Protein AF-A0A2U9CPK8-F1 (afdb_monomer_lite)

InterPro domains:
  IPR000889 Glutathione peroxidase [PF00255] (199-277)
  IPR000889 Glutathione peroxidase [PS51355] (159-348)
  IPR000889 Glutathione peroxidase [cd00340] (200-339)
  IPR001806 Small GTPase [PF00071] (10-169)
  IPR001806 Small GTPase [PS51421] (3-221)
  IPR001806 Small GTPase [SM00174] (11-172)
  IPR005225 Small GTP-binding domain [TIGR00231] (10-162)
  IPR027417 P-loop containing nucleoside triphosphate hydrolase [G3DSA:3.40.50.300] (1-176)
  IPR027417 P-loop containing nucleoside triphosphate hydrolase [SSF52540] (4-179)
  IPR029760 Glutathione peroxidase conserved site [PS00763] (221-228)
  IPR036249 Thioredoxin-like superfamily [SSF52833] (199-343)
  IPR050305 Small GTPase superfamily, Rab [PTHR47980] (2-178)

Radius of gyration: 27.31 Å; chains: 1; bounding box: 54×45×85 Å

Foldseek 3Di:
DDDPFDEEAEEEEDFAQPLCLVLLQCCQQPVDGDPDRDQDDAKDWDWDWDQDPNGTYIYIYIYGGNDPPCVPSCLVSQQRHQEYEYTGEQLDVVRVVCSVVVLVSSVVRHDPNRAYAYEHEPVVPVVSGPHDPVNQVVVCVVSVHHYDYYYSPVRRCSNVVVVVRVVSSVVSVVCVVVVVVVVVVVVCVVCVVPDDDDLQLQQLVLQQVLCVVQPPLDADEAADECLFLNPPVDAQVCVQVCVDCPVVHPRDGRPHHYDGHADLDAPRHDVVSVVLCVQAQAAPVCRQQAQPDVSSRPHPDDDSSGQHDPPWDWDAAPVRHTDGIHHSVDRSNVCVVVSVVSVVVPDD

Organism: Scophthalmus maximus (NCBI:txid52904)

Secondary structure (DSSP, 8-state):
---S-SEEEEEEEE--TTSSHHHHHHHHHHS------PPP-SEEEEEEEEEETTEEEEEEEEEE-S-GGGHHHHHHHHTT-SEEEEEEETT-HHHHHTHHHHHHHHHHHS-TT-EEEEEEE-TT-GGG--S-HHHHHHHHHHTT-EEEEEBTTTTBSHHHHHHHHHHHHHHHHHHHHHHHHHHHHHHHHHHTTT-SS-HHHHHHHHHHHHHHHSTTT---EE----TBTT-----TTTHHHHHHHTSS-TT---SSEEPPP--SSSTT--HHHHHHHHH--S-SS-TT-----GGGB--SS--TTS--STT-EEEE-TTS-EEEEE-TTS-SGGGHHHHHHHHHH---

pLDDT: mean 85.36, std 16.05, range [32.16, 98.75]

Structure (mmCIF, N/CA/C/O backbone):
data_AF-A0A2U9CPK8-F1
#
_entry.id   AF-A0A2U9CPK8-F1
#
loop_
_atom_site.group_PDB
_atom_site.id
_atom_site.type_symbol
_atom_site.label_atom_id
_atom_site.label_alt_id
_atom_site.label_comp_id
_atom_site.label_asym_id
_atom_site.label_entity_id
_atom_site.label_seq_id
_atom_site.pdbx_PDB_ins_code
_atom_site.Cartn_x
_atom_site.Cartn_y
_atom_site.Cartn_z
_atom_site.occupancy
_atom_site.B_iso_or_equiv
_atom_site.auth_seq_id
_atom_site.auth_comp_id
_atom_site.auth_asym_id
_atom_site.auth_atom_id
_atom_site.pdbx_PDB_model_num
ATOM 1 N N . MET A 1 1 ? 7.229 -25.864 0.397 1.00 42.06 1 MET A N 1
ATOM 2 C CA . MET A 1 1 ? 6.547 -25.496 1.660 1.00 42.06 1 MET A CA 1
ATOM 3 C C . MET A 1 1 ? 5.156 -24.991 1.309 1.00 42.06 1 MET A C 1
ATOM 5 O O . MET A 1 1 ? 5.049 -24.237 0.351 1.00 42.06 1 MET A O 1
ATOM 9 N N . ALA A 1 2 ? 4.108 -25.437 2.006 1.00 45.72 2 ALA A N 1
ATOM 10 C CA . ALA A 1 2 ? 2.740 -24.989 1.736 1.00 45.72 2 ALA A CA 1
ATOM 11 C C . ALA A 1 2 ? 2.589 -23.484 2.024 1.00 45.72 2 ALA A C 1
ATOM 13 O O . ALA A 1 2 ? 3.120 -22.984 3.018 1.00 45.72 2 ALA A O 1
ATOM 14 N N . LYS A 1 3 ? 1.883 -22.765 1.146 1.00 53.62 3 LYS A N 1
ATOM 15 C CA . LYS A 1 3 ? 1.594 -21.333 1.294 1.00 53.62 3 LYS A CA 1
ATOM 16 C C . LYS A 1 3 ? 0.749 -21.134 2.566 1.00 53.62 3 LYS A C 1
ATOM 18 O O . LYS A 1 3 ? -0.339 -21.686 2.668 1.00 53.62 3 LYS A O 1
ATOM 23 N N . GLN A 1 4 ? 1.265 -20.407 3.562 1.00 75.56 4 GLN A N 1
ATOM 24 C CA . GLN A 1 4 ? 0.596 -20.254 4.869 1.00 75.56 4 GLN A CA 1
ATOM 25 C C . GLN A 1 4 ? -0.556 -19.230 4.874 1.00 75.56 4 GLN A C 1
ATOM 27 O O . GLN A 1 4 ? -1.339 -19.211 5.820 1.00 75.56 4 GLN A O 1
ATOM 32 N N . TYR A 1 5 ? -0.633 -18.359 3.868 1.00 82.19 5 TYR A N 1
ATOM 33 C CA . TYR A 1 5 ? -1.653 -17.316 3.720 1.00 82.19 5 TYR A CA 1
ATOM 34 C C . TYR A 1 5 ? -1.759 -16.895 2.249 1.00 82.19 5 TYR A C 1
ATOM 36 O O . TYR A 1 5 ? -0.805 -17.063 1.487 1.00 82.19 5 TYR A O 1
ATOM 44 N N . ASP A 1 6 ? -2.890 -16.321 1.852 1.00 79.56 6 ASP A N 1
ATOM 45 C CA . ASP A 1 6 ? -3.161 -15.922 0.470 1.00 79.56 6 ASP A CA 1
ATOM 46 C C . ASP A 1 6 ? -2.677 -14.509 0.170 1.00 79.56 6 ASP A C 1
ATOM 48 O O . ASP A 1 6 ? -2.017 -14.296 -0.851 1.00 79.56 6 ASP A O 1
ATOM 52 N N . VAL A 1 7 ? -2.958 -13.582 1.092 1.00 85.81 7 VAL A N 1
ATOM 53 C CA . VAL A 1 7 ? -2.639 -12.151 0.997 1.00 85.81 7 VAL A CA 1
ATOM 54 C C . VAL A 1 7 ? -2.093 -11.612 2.322 1.00 85.81 7 VAL A C 1
ATOM 56 O O . VAL A 1 7 ? -2.382 -12.147 3.394 1.00 85.81 7 VAL A O 1
ATOM 59 N N . LEU A 1 8 ? -1.279 -10.557 2.238 1.00 91.06 8 LEU A N 1
ATOM 60 C CA . LEU A 1 8 ? -0.670 -9.873 3.379 1.00 91.06 8 LEU A CA 1
ATOM 61 C C . LEU A 1 8 ? -1.085 -8.401 3.384 1.00 91.06 8 LEU A C 1
ATOM 63 O O . LEU A 1 8 ? -0.783 -7.689 2.426 1.00 91.06 8 LEU A O 1
ATOM 67 N N . PHE A 1 9 ? -1.692 -7.933 4.474 1.00 94.38 9 PHE A N 1
ATOM 68 C CA . PHE A 1 9 ? -2.063 -6.527 4.653 1.00 94.38 9 PHE A CA 1
ATOM 69 C C . PHE A 1 9 ? -1.330 -5.876 5.819 1.00 94.38 9 PHE A C 1
ATOM 71 O O . PHE A 1 9 ? -1.049 -6.518 6.827 1.00 94.38 9 PHE A O 1
ATOM 78 N N . ARG A 1 10 ? -1.023 -4.588 5.678 1.00 94.38 10 ARG A N 1
ATOM 79 C CA . ARG A 1 10 ? -0.351 -3.759 6.680 1.00 94.38 10 ARG A CA 1
ATOM 80 C C . ARG A 1 10 ? -1.341 -2.764 7.261 1.00 94.38 10 ARG A C 1
ATOM 82 O O . ARG A 1 10 ? -1.849 -1.901 6.545 1.00 94.38 10 ARG A O 1
ATOM 89 N N . LEU A 1 11 ? -1.595 -2.905 8.553 1.00 95.81 11 LEU A N 1
ATOM 90 C CA . LEU A 1 11 ? -2.453 -2.035 9.340 1.00 95.81 11 LEU A CA 1
ATOM 91 C C . LEU A 1 11 ? -1.587 -1.148 10.230 1.00 95.81 11 LEU A C 1
ATOM 93 O O . LEU A 1 11 ? -0.604 -1.621 10.801 1.00 95.81 11 LEU A O 1
ATOM 97 N N . LEU A 1 12 ? -1.953 0.122 10.357 1.00 94.19 12 LEU A N 1
ATOM 98 C CA . LEU A 1 12 ? -1.252 1.094 11.192 1.00 94.19 12 LEU A CA 1
ATOM 99 C C . LEU A 1 12 ? -2.185 1.603 12.291 1.00 94.19 12 LEU A C 1
ATOM 101 O O . LEU A 1 12 ? -3.299 2.033 11.996 1.00 94.19 12 LEU A O 1
ATOM 105 N N . LEU A 1 13 ? -1.728 1.568 13.544 1.00 94.38 13 LEU A N 1
ATOM 106 C CA . LEU A 1 13 ? -2.447 2.162 14.671 1.00 94.38 13 LEU A CA 1
ATOM 107 C C . LEU A 1 13 ? -1.935 3.579 14.925 1.00 94.38 13 LEU A C 1
ATOM 109 O O . LEU A 1 13 ? -0.734 3.771 15.143 1.00 94.38 13 LEU A O 1
ATOM 113 N N . LEU A 1 14 ? -2.845 4.554 14.942 1.00 92.69 14 LEU A N 1
ATOM 114 C CA . LEU A 1 14 ? -2.546 5.968 15.182 1.00 92.69 14 LEU A CA 1
ATOM 115 C C . LEU A 1 14 ? -3.429 6.536 16.285 1.00 92.69 14 LEU A C 1
ATOM 117 O O . LEU A 1 14 ? -4.569 6.120 16.457 1.00 92.69 14 LEU A O 1
ATOM 121 N N . GLY A 1 15 ? -2.886 7.482 17.042 1.00 91.81 15 GLY A N 1
ATOM 122 C CA . GLY A 1 15 ? -3.548 8.079 18.195 1.00 91.81 15 GLY A CA 1
ATOM 123 C C . GLY A 1 15 ? -2.541 8.475 19.264 1.00 91.81 15 GLY A C 1
ATOM 124 O O . GLY A 1 15 ? -1.374 8.068 19.224 1.00 91.81 15 GLY A O 1
ATOM 125 N N . ASP A 1 16 ? -2.997 9.231 20.249 1.00 89.81 16 ASP A N 1
ATOM 126 C CA . ASP A 1 16 ? -2.141 9.776 21.301 1.00 89.81 16 ASP A CA 1
ATOM 127 C C . ASP A 1 16 ? -1.520 8.691 22.199 1.00 89.81 16 ASP A C 1
ATOM 129 O O . ASP A 1 16 ? -1.871 7.503 22.161 1.00 89.81 16 ASP A O 1
ATOM 133 N N . SER A 1 17 ? -0.543 9.083 23.017 1.00 88.25 17 SER A N 1
ATOM 134 C CA . SER A 1 17 ? -0.025 8.206 24.070 1.00 88.25 17 SER A CA 1
ATOM 135 C C . SER A 1 17 ? -1.136 7.814 25.051 1.00 88.25 17 SER A C 1
ATOM 137 O O . SER A 1 17 ? -1.984 8.630 25.399 1.00 88.25 17 SER A O 1
ATOM 139 N N . GLY A 1 18 ? -1.135 6.562 25.510 1.00 88.88 18 GLY A N 1
ATOM 140 C CA . GLY A 1 18 ? -2.058 6.089 26.551 1.00 88.88 18 GLY A CA 1
ATOM 141 C C . GLY A 1 18 ? -3.502 5.806 26.121 1.00 88.88 18 GLY A C 1
ATOM 142 O O . GLY A 1 18 ? -4.288 5.319 26.936 1.00 88.88 18 GLY A O 1
ATOM 143 N N . VAL A 1 19 ? -3.851 6.003 24.843 1.00 93.56 19 VAL A N 1
ATOM 144 C CA . VAL A 1 19 ? -5.197 5.670 24.324 1.00 93.56 19 VAL A CA 1
ATOM 145 C C . VAL A 1 19 ? -5.462 4.159 24.228 1.00 93.56 19 VAL A C 1
ATOM 147 O O . VAL A 1 19 ? -6.605 3.726 24.129 1.00 93.56 19 VAL A O 1
ATOM 150 N N . GLY A 1 20 ? -4.409 3.333 24.295 1.00 93.06 20 GLY A N 1
ATOM 151 C CA . GLY A 1 20 ? -4.517 1.869 24.368 1.00 93.06 20 GLY A CA 1
ATOM 152 C C . GLY A 1 20 ? -4.221 1.099 23.075 1.00 93.06 20 GLY A C 1
ATOM 153 O O . GLY A 1 20 ? -4.568 -0.075 23.000 1.00 93.06 20 GLY A O 1
ATOM 154 N N . LYS A 1 21 ? -3.540 1.703 22.089 1.00 93.88 21 LYS A N 1
ATOM 155 C CA . LYS A 1 21 ? -3.139 1.053 20.817 1.00 93.88 21 LYS A CA 1
ATOM 156 C C . LYS A 1 21 ? -2.426 -0.292 21.021 1.00 93.88 21 LYS A C 1
ATOM 158 O O . LYS A 1 21 ? -2.876 -1.314 20.509 1.00 93.88 21 LYS A O 1
ATOM 163 N N . THR A 1 22 ? -1.385 -0.316 21.854 1.00 91.75 22 THR A N 1
ATOM 164 C CA . THR A 1 22 ? -0.630 -1.532 22.198 1.00 91.75 22 THR A CA 1
ATOM 165 C C . THR A 1 22 ? -1.513 -2.598 22.840 1.00 91.75 22 THR A C 1
ATOM 167 O O . THR A 1 22 ? -1.431 -3.771 22.483 1.00 91.75 22 THR A O 1
ATOM 170 N N . CYS A 1 23 ? -2.401 -2.195 23.756 1.00 93.44 23 CYS A N 1
ATOM 171 C CA . CYS A 1 23 ? -3.334 -3.105 24.419 1.00 93.44 23 CYS A CA 1
ATOM 172 C C . CYS A 1 23 ? -4.333 -3.702 23.424 1.00 93.44 23 CYS A C 1
ATOM 174 O O . CYS A 1 23 ? -4.595 -4.898 23.473 1.00 93.44 23 CYS A O 1
ATOM 176 N N . MET A 1 24 ? -4.857 -2.898 22.495 1.00 95.25 24 MET A N 1
ATOM 177 C CA . MET A 1 24 ? -5.738 -3.381 21.433 1.00 95.25 24 MET A CA 1
ATOM 178 C C . MET A 1 24 ? -5.022 -4.373 20.511 1.00 95.25 24 MET A C 1
ATOM 180 O O . MET A 1 24 ? -5.571 -5.436 20.230 1.00 95.25 24 MET A O 1
ATOM 184 N N . MET A 1 25 ? -3.794 -4.054 20.074 1.00 94.56 25 MET A N 1
ATOM 185 C CA . MET A 1 25 ? -2.983 -4.948 19.242 1.00 94.56 25 MET A CA 1
ATOM 186 C C . MET A 1 25 ? -2.760 -6.289 19.943 1.00 94.56 25 MET A C 1
ATOM 188 O O . MET A 1 25 ? -3.099 -7.322 19.373 1.00 94.56 25 MET A O 1
ATOM 192 N N . ARG A 1 26 ? -2.249 -6.280 21.183 1.00 92.81 26 ARG A N 1
ATOM 193 C CA . ARG A 1 26 ? -2.006 -7.506 21.960 1.00 92.81 26 ARG A CA 1
ATOM 194 C C . ARG A 1 26 ? -3.287 -8.284 22.210 1.00 92.81 26 ARG A C 1
ATOM 196 O O . ARG A 1 26 ? -3.317 -9.489 21.978 1.00 92.81 26 ARG A O 1
ATOM 203 N N . ARG A 1 27 ? -4.378 -7.607 22.583 1.00 94.31 27 ARG A N 1
ATOM 204 C CA . ARG A 1 27 ? -5.668 -8.271 22.787 1.00 94.31 27 ARG A CA 1
ATOM 205 C C . ARG A 1 27 ? -6.130 -8.974 21.520 1.00 94.31 27 ARG A C 1
ATOM 207 O O . ARG A 1 27 ? -6.557 -10.123 21.578 1.00 94.31 27 ARG A O 1
ATOM 214 N N . PHE A 1 28 ? -6.006 -8.314 20.374 1.00 95.62 28 PHE A N 1
ATOM 215 C CA . PHE A 1 28 ? -6.360 -8.914 19.100 1.00 95.62 28 PHE A CA 1
ATOM 216 C C . PHE A 1 28 ? -5.433 -10.076 18.727 1.00 95.62 28 PHE A C 1
ATOM 218 O O . PHE A 1 28 ? -5.921 -11.104 18.261 1.00 95.62 28 PHE A O 1
ATOM 225 N N . THR A 1 29 ? -4.115 -9.958 18.905 1.00 92.12 29 THR A N 1
ATOM 226 C CA . THR A 1 29 ? -3.160 -10.962 18.409 1.00 92.12 29 THR A CA 1
ATOM 227 C C . THR A 1 29 ? -2.962 -12.146 19.348 1.00 92.12 29 THR A C 1
ATOM 229 O O . THR A 1 29 ? -2.840 -13.273 18.877 1.00 92.12 29 THR A O 1
ATOM 232 N N . GLU A 1 30 ? -2.962 -11.895 20.653 1.00 90.56 30 GLU A N 1
ATOM 233 C CA . GLU A 1 30 ? -2.556 -12.832 21.710 1.00 90.56 30 GLU A CA 1
ATOM 234 C C . GLU A 1 30 ? -3.719 -13.183 22.650 1.00 90.56 30 GLU A C 1
ATOM 236 O O . GLU A 1 30 ? -3.656 -14.180 23.357 1.00 90.56 30 GLU A O 1
ATOM 241 N N . GLY A 1 31 ? -4.807 -12.402 22.647 1.00 85.94 31 GLY A N 1
ATOM 242 C CA . GLY A 1 31 ? -5.912 -12.583 23.593 1.00 85.94 31 GLY A CA 1
ATOM 243 C C . GLY A 1 31 ? -5.591 -12.086 25.006 1.00 85.94 31 GLY A C 1
ATOM 244 O O . GLY A 1 31 ? -6.421 -12.230 25.901 1.00 85.94 31 GLY A O 1
ATOM 245 N N . GLU A 1 32 ? -4.431 -11.464 25.209 1.00 82.38 32 GLU A N 1
ATOM 246 C CA . GLU A 1 32 ? -3.937 -10.997 26.505 1.00 82.38 32 GLU A CA 1
ATOM 247 C C . GLU A 1 32 ? -4.235 -9.509 26.738 1.00 82.38 32 GLU A C 1
ATOM 249 O O . GLU A 1 32 ? -4.388 -8.722 25.802 1.00 82.38 32 GLU A O 1
ATOM 254 N N . PHE A 1 33 ? -4.298 -9.112 28.010 1.00 81.06 33 PHE A N 1
ATOM 255 C CA . PHE A 1 33 ? -4.332 -7.711 28.424 1.00 81.06 33 PHE A CA 1
ATOM 256 C C . PHE A 1 33 ? -3.398 -7.503 29.601 1.00 81.06 33 PHE A C 1
ATOM 258 O O . PHE A 1 33 ? -3.467 -8.222 30.596 1.00 81.06 33 PHE A O 1
ATOM 265 N N . ASP A 1 34 ? -2.549 -6.493 29.464 1.00 77.31 34 ASP A N 1
ATOM 266 C CA . ASP A 1 34 ? -1.614 -6.070 30.489 1.00 77.31 34 ASP A CA 1
ATOM 267 C C . ASP A 1 34 ? -2.057 -4.690 30.999 1.00 77.31 34 ASP A C 1
ATOM 269 O O . ASP A 1 34 ? -2.042 -3.728 30.226 1.00 77.31 34 ASP A O 1
ATOM 273 N N . PRO A 1 35 ? -2.488 -4.573 32.269 1.00 71.12 35 PRO A N 1
ATOM 274 C CA . PRO A 1 35 ? -2.901 -3.297 32.842 1.00 71.12 35 PRO A CA 1
ATOM 275 C C . PRO A 1 35 ? -1.718 -2.357 33.118 1.00 71.12 35 PRO A C 1
ATOM 277 O O . PRO A 1 35 ? -1.938 -1.191 33.450 1.00 71.12 35 PRO A O 1
ATOM 280 N N . SER A 1 36 ? -0.469 -2.829 33.026 1.00 71.75 36 SER A N 1
ATOM 281 C CA . SER A 1 36 ? 0.697 -1.983 33.256 1.00 71.75 36 SER A CA 1
ATOM 282 C C . SER A 1 36 ? 0.872 -0.984 32.106 1.00 71.75 36 SER A C 1
ATOM 284 O O . SER A 1 36 ? 1.087 -1.331 30.946 1.00 71.75 36 SER A O 1
ATOM 286 N N . HIS A 1 37 ? 0.766 0.308 32.427 1.00 63.84 37 HIS A N 1
ATOM 287 C CA . HIS A 1 37 ? 0.956 1.378 31.451 1.00 63.84 37 HIS A CA 1
ATOM 288 C C . HIS A 1 37 ? 2.454 1.613 31.207 1.00 63.84 37 HIS A C 1
ATOM 290 O O . HIS A 1 37 ? 3.062 2.544 31.743 1.00 63.84 37 HIS A O 1
ATOM 296 N N . ILE A 1 38 ? 3.059 0.751 30.393 1.00 68.56 38 ILE A N 1
ATOM 297 C CA . ILE A 1 38 ? 4.415 0.948 29.882 1.00 68.56 38 ILE A CA 1
ATOM 298 C C . ILE A 1 38 ? 4.308 1.704 28.558 1.00 68.56 38 ILE A C 1
ATOM 300 O O . ILE A 1 38 ? 3.728 1.212 27.593 1.00 68.56 38 ILE A O 1
ATOM 304 N N . SER A 1 39 ? 4.870 2.911 28.505 1.00 67.88 39 SER A N 1
ATOM 305 C CA . SER A 1 39 ? 4.938 3.684 27.264 1.00 67.88 39 SER A CA 1
ATOM 306 C C . SER A 1 39 ? 5.731 2.919 26.205 1.00 67.88 39 SER A C 1
ATOM 308 O O . SER A 1 39 ? 6.892 2.573 26.429 1.00 67.88 39 SER A O 1
ATOM 310 N N . THR A 1 40 ? 5.133 2.702 25.035 1.00 60.25 40 THR A N 1
ATOM 311 C CA . THR A 1 40 ? 5.810 2.077 23.894 1.00 60.25 40 THR A CA 1
ATOM 312 C C . THR A 1 40 ? 7.001 2.931 23.467 1.00 60.25 40 THR A C 1
ATOM 314 O O . THR A 1 40 ? 6.864 4.130 23.217 1.00 60.25 40 THR A O 1
ATOM 317 N N . ILE A 1 41 ? 8.183 2.319 23.394 1.00 62.22 41 ILE A N 1
ATOM 318 C CA . ILE A 1 41 ? 9.397 2.952 22.874 1.00 62.22 41 ILE A CA 1
ATOM 319 C C . ILE A 1 41 ? 9.554 2.511 21.418 1.00 62.22 41 ILE A C 1
ATOM 321 O O . ILE A 1 41 ? 9.791 1.339 21.147 1.00 62.22 41 ILE A O 1
ATOM 325 N N . GLY A 1 42 ? 9.450 3.450 20.478 1.00 63.75 42 GLY A N 1
ATOM 326 C CA . GLY A 1 42 ? 9.611 3.160 19.050 1.00 63.75 42 GLY A CA 1
ATOM 327 C C . GLY A 1 42 ? 8.352 2.584 18.396 1.00 63.75 42 GLY A C 1
ATOM 328 O O . GLY A 1 42 ? 7.250 3.070 18.634 1.00 63.75 42 GLY A O 1
ATOM 329 N N . VAL A 1 43 ? 8.515 1.607 17.507 1.00 68.56 43 VAL A N 1
ATOM 330 C CA . VAL A 1 43 ? 7.407 0.963 16.788 1.00 68.56 43 VAL A CA 1
ATOM 331 C C . VAL A 1 43 ? 7.517 -0.539 16.997 1.00 68.56 43 VAL A C 1
ATOM 333 O O . VAL A 1 43 ? 8.573 -1.110 16.730 1.00 68.56 43 VAL A O 1
ATOM 336 N N . ASP A 1 44 ? 6.439 -1.153 17.474 1.00 79.19 44 ASP A N 1
ATOM 337 C CA . ASP A 1 44 ? 6.317 -2.605 17.615 1.00 79.19 44 ASP A CA 1
ATOM 338 C C . ASP A 1 44 ? 5.399 -3.142 16.509 1.00 79.19 44 ASP A C 1
ATOM 340 O O . ASP A 1 44 ? 4.573 -2.408 15.956 1.00 79.19 44 ASP A O 1
ATOM 344 N N . PHE A 1 45 ? 5.546 -4.413 16.145 1.00 84.25 45 PHE A N 1
ATOM 345 C CA . PHE A 1 45 ? 4.636 -5.035 15.192 1.00 84.25 45 PHE A CA 1
ATOM 346 C C . PHE A 1 45 ? 4.285 -6.464 15.584 1.00 84.25 45 PHE A C 1
ATOM 348 O O . PHE A 1 45 ? 5.114 -7.249 16.045 1.00 84.25 45 PHE A O 1
ATOM 355 N N . LYS A 1 46 ? 3.032 -6.830 15.322 1.00 88.81 46 LYS A N 1
ATOM 356 C CA . LYS A 1 46 ? 2.527 -8.192 15.501 1.00 88.81 46 LYS A CA 1
ATOM 357 C C . LYS A 1 46 ? 1.849 -8.675 14.230 1.00 88.81 46 LYS A C 1
ATOM 359 O O . LYS A 1 46 ? 1.416 -7.884 13.390 1.00 88.81 46 LYS A O 1
ATOM 364 N N . MET A 1 47 ? 1.771 -9.994 14.079 1.00 91.81 47 MET A N 1
ATOM 365 C CA . MET A 1 47 ? 1.059 -10.618 12.969 1.00 91.81 47 MET A CA 1
ATOM 366 C C . MET A 1 47 ? -0.048 -11.529 13.472 1.00 91.81 47 MET A C 1
ATOM 368 O O . MET A 1 47 ? 0.138 -12.269 14.434 1.00 91.81 47 MET A O 1
ATOM 372 N N . LYS A 1 48 ? -1.172 -11.531 12.760 1.00 93.19 48 LYS A N 1
ATOM 373 C CA . LYS A 1 48 ? -2.251 -12.505 12.937 1.00 93.19 48 LYS A CA 1
ATOM 374 C C . LYS A 1 48 ? -2.781 -12.915 11.572 1.00 93.19 48 LYS A C 1
ATOM 376 O O . LYS A 1 48 ? -2.755 -12.128 10.635 1.00 93.19 48 LYS A O 1
ATOM 381 N N . THR A 1 49 ? -3.194 -14.169 11.434 1.00 93.00 49 THR A N 1
ATOM 382 C CA . THR A 1 49 ? -3.857 -14.643 10.213 1.00 93.00 49 THR A CA 1
ATOM 383 C C . THR A 1 49 ? -5.344 -14.769 10.506 1.00 93.00 49 THR A C 1
ATOM 385 O O . THR A 1 49 ? -5.716 -15.398 11.494 1.00 93.00 49 THR A O 1
ATOM 388 N N . LEU A 1 50 ? -6.160 -14.129 9.678 1.00 93.25 50 LEU A N 1
ATOM 389 C CA . LEU A 1 50 ? -7.614 -14.219 9.669 1.00 93.25 50 LEU A CA 1
ATOM 390 C C . LEU A 1 50 ? -8.058 -15.022 8.447 1.00 93.25 50 LEU A C 1
ATOM 392 O O . LEU A 1 50 ? -7.348 -15.067 7.444 1.00 93.25 50 LEU A O 1
ATOM 396 N N . GLU A 1 51 ? -9.239 -15.619 8.517 1.00 91.69 51 GLU A N 1
ATOM 397 C CA . GLU A 1 51 ? -9.910 -16.206 7.359 1.00 91.69 51 GLU A CA 1
ATOM 398 C C . GLU A 1 51 ? -11.183 -15.400 7.089 1.00 91.69 51 GLU A C 1
ATOM 400 O O . GLU A 1 51 ? -12.050 -15.316 7.956 1.00 91.69 51 GLU A O 1
ATOM 405 N N . ILE A 1 52 ? -11.257 -14.750 5.925 1.00 89.56 52 ILE A N 1
ATOM 406 C CA . ILE A 1 52 ? -12.366 -13.873 5.522 1.00 89.56 52 ILE A CA 1
ATOM 407 C C . ILE A 1 52 ? -12.841 -14.337 4.150 1.00 89.56 52 ILE A C 1
ATOM 409 O O . ILE A 1 52 ? -12.057 -14.344 3.203 1.00 89.56 52 ILE A O 1
ATOM 413 N N . ASP A 1 53 ? -14.105 -14.746 4.042 1.00 87.00 53 ASP A N 1
ATOM 414 C CA . ASP A 1 53 ? -14.692 -15.310 2.816 1.00 87.00 53 ASP A CA 1
ATOM 415 C C . ASP A 1 53 ? -13.843 -16.449 2.203 1.00 87.00 53 ASP A C 1
ATOM 417 O O . ASP A 1 53 ? -13.655 -16.520 0.989 1.00 87.00 53 ASP A O 1
ATOM 421 N N . GLY A 1 54 ? -13.257 -17.308 3.050 1.00 86.19 54 GLY A N 1
ATOM 422 C CA . GLY A 1 54 ? -12.369 -18.406 2.637 1.00 86.19 54 GLY A CA 1
ATOM 423 C C . GLY A 1 54 ? -10.952 -17.986 2.219 1.00 86.19 54 GLY A C 1
ATOM 424 O O . GLY A 1 54 ? -10.155 -18.837 1.830 1.00 86.19 54 GLY A O 1
ATOM 425 N N . ILE A 1 55 ? -10.610 -16.695 2.310 1.00 86.44 55 ILE A N 1
ATOM 426 C CA . ILE A 1 55 ? -9.273 -16.161 2.019 1.00 86.44 55 ILE A CA 1
ATOM 427 C C . ILE A 1 55 ? -8.486 -16.032 3.320 1.00 86.44 55 ILE A C 1
ATOM 429 O O . ILE A 1 55 ? -8.906 -15.336 4.248 1.00 86.44 55 ILE A O 1
ATOM 433 N N . LYS A 1 56 ? -7.298 -16.640 3.377 1.00 87.69 56 LYS A N 1
ATOM 434 C CA . LYS A 1 56 ? -6.385 -16.510 4.518 1.00 87.69 56 LYS A CA 1
ATOM 435 C C . LYS A 1 56 ? -5.608 -15.205 4.414 1.00 87.69 56 LYS A C 1
ATOM 437 O O . LYS A 1 56 ? -4.606 -15.111 3.703 1.00 87.69 56 LYS A O 1
ATOM 442 N N . VAL A 1 57 ? -6.053 -14.194 5.146 1.00 91.81 57 VAL A N 1
ATOM 443 C CA . VAL A 1 57 ? -5.443 -12.865 5.193 1.00 91.81 57 VAL A CA 1
ATOM 444 C C . VAL A 1 57 ? -4.481 -12.785 6.371 1.00 91.81 57 VAL A C 1
ATOM 446 O O . VAL A 1 57 ? -4.890 -12.807 7.530 1.00 91.81 57 VAL A O 1
ATOM 449 N N . ARG A 1 58 ? -3.183 -12.651 6.100 1.00 94.38 58 ARG A N 1
ATOM 450 C CA . ARG A 1 58 ? -2.207 -12.319 7.141 1.00 94.38 58 ARG A CA 1
ATOM 451 C C . ARG A 1 58 ? -2.177 -10.804 7.319 1.00 94.38 58 ARG A C 1
ATOM 453 O O . ARG A 1 58 ? -1.907 -10.079 6.370 1.00 94.38 58 ARG A O 1
ATOM 460 N N . VAL A 1 59 ? -2.426 -10.316 8.526 1.00 94.75 59 VAL A N 1
ATOM 461 C CA . VAL A 1 59 ? -2.313 -8.893 8.864 1.00 94.75 59 VAL A CA 1
ATOM 462 C C . VAL A 1 59 ? -1.035 -8.637 9.654 1.00 94.75 59 VAL A C 1
ATOM 464 O O . VAL A 1 59 ? -0.724 -9.363 10.596 1.00 94.75 59 VAL A O 1
ATOM 467 N N . GLN A 1 60 ? -0.286 -7.616 9.247 1.00 94.31 60 GLN A N 1
ATOM 468 C CA . GLN A 1 60 ? 0.823 -7.001 9.971 1.00 94.31 60 GLN A CA 1
ATOM 469 C C . GLN A 1 60 ? 0.310 -5.724 10.617 1.00 94.31 60 GLN A C 1
ATOM 471 O O . GLN A 1 60 ? -0.022 -4.778 9.906 1.00 94.31 60 GLN A O 1
ATOM 476 N N . ILE A 1 61 ? 0.243 -5.698 11.941 1.00 94.19 61 ILE A N 1
ATOM 477 C CA . ILE A 1 61 ? -0.250 -4.552 12.700 1.00 94.19 61 ILE A CA 1
ATOM 478 C C . ILE A 1 61 ? 0.958 -3.822 13.259 1.00 94.19 61 ILE A C 1
ATOM 480 O O . ILE A 1 61 ? 1.745 -4.416 13.991 1.00 94.19 61 ILE A O 1
ATOM 484 N N . TRP A 1 62 ? 1.098 -2.557 12.883 1.00 90.31 62 TRP A N 1
ATOM 485 C CA . TRP A 1 62 ? 2.160 -1.670 13.331 1.00 90.31 62 TRP A CA 1
ATOM 486 C C . TRP A 1 62 ? 1.623 -0.777 14.446 1.00 90.31 62 TRP A C 1
ATOM 488 O O . TRP A 1 62 ? 0.763 0.077 14.209 1.00 90.31 62 TRP A O 1
ATOM 498 N N . ASP A 1 63 ? 2.127 -0.986 15.657 1.00 86.81 63 ASP A N 1
ATOM 499 C CA . ASP A 1 63 ? 1.835 -0.161 16.821 1.00 86.81 63 ASP A CA 1
ATOM 500 C C . ASP A 1 63 ? 2.868 0.959 16.919 1.00 86.81 63 ASP A C 1
ATOM 502 O O . ASP A 1 63 ? 4.064 0.724 17.105 1.00 86.81 63 ASP A O 1
ATOM 506 N N . THR A 1 64 ? 2.408 2.196 16.752 1.00 78.38 64 THR A N 1
ATOM 507 C CA . THR A 1 64 ? 3.272 3.369 16.847 1.00 78.38 64 THR A CA 1
ATOM 508 C C . THR A 1 64 ? 3.301 3.876 18.283 1.00 78.38 64 THR A C 1
ATOM 510 O O . THR A 1 64 ? 2.257 4.058 18.916 1.00 78.38 64 THR A O 1
ATOM 513 N N . ALA A 1 65 ? 4.495 4.153 18.817 1.00 68.00 65 ALA A N 1
ATOM 514 C CA . ALA A 1 65 ? 4.596 4.918 20.050 1.00 68.00 65 ALA A CA 1
ATOM 515 C C . ALA A 1 65 ? 3.834 6.236 19.892 1.00 68.00 65 ALA A C 1
ATOM 517 O O . ALA A 1 65 ? 4.066 6.990 18.947 1.00 68.00 65 ALA A O 1
ATOM 518 N N . GLY A 1 66 ? 2.968 6.544 20.858 1.00 57.00 66 GLY A N 1
ATOM 519 C CA . GLY A 1 66 ? 2.264 7.823 20.930 1.00 57.00 66 GLY A CA 1
ATOM 520 C C . GLY A 1 66 ? 3.176 8.990 21.317 1.00 57.00 66 GLY A C 1
ATOM 521 O O . GLY A 1 66 ? 2.744 9.830 22.086 1.00 57.00 66 GLY A O 1
ATOM 522 N N . GLN A 1 67 ? 4.440 9.011 20.870 1.00 52.81 67 GLN A N 1
ATOM 523 C CA . GLN A 1 67 ? 5.330 10.156 21.043 1.00 52.81 67 GLN A CA 1
ATOM 524 C C . GLN A 1 67 ? 5.452 10.960 19.752 1.00 52.81 67 GLN A C 1
ATOM 526 O O . GLN A 1 67 ? 6.253 10.682 18.860 1.00 52.81 67 GLN A O 1
ATOM 531 N N . GLU A 1 68 ? 4.732 12.071 19.753 1.00 51.12 68 GLU A N 1
ATOM 532 C CA . GLU A 1 68 ? 4.788 13.212 18.844 1.00 51.12 68 GLU A CA 1
ATOM 533 C C . GLU A 1 68 ? 6.177 13.865 18.696 1.00 51.12 68 GLU A C 1
ATOM 535 O O . GLU A 1 68 ? 6.371 14.704 17.812 1.00 51.12 68 GLU A O 1
ATOM 540 N N . ARG A 1 69 ? 7.169 13.480 19.514 1.00 48.94 69 ARG A N 1
ATOM 541 C CA . ARG A 1 69 ? 8.526 14.055 19.491 1.00 48.94 69 ARG A CA 1
ATOM 542 C C . ARG A 1 69 ? 9.362 13.633 18.273 1.00 48.94 69 ARG A C 1
ATOM 544 O O . ARG A 1 69 ? 10.363 14.284 17.992 1.00 48.94 69 ARG A O 1
ATOM 551 N N . TYR A 1 70 ? 8.944 12.614 17.510 1.00 50.78 70 TYR A N 1
ATOM 552 C CA . TYR A 1 70 ? 9.728 12.045 16.398 1.00 50.78 70 TYR A CA 1
ATOM 553 C C . TYR A 1 70 ? 8.976 11.997 15.056 1.00 50.78 70 TYR A C 1
ATOM 555 O O . TYR A 1 70 ? 9.027 10.988 14.354 1.00 50.78 70 TYR A O 1
ATOM 563 N N . LYS A 1 71 ? 8.311 13.100 14.674 1.00 48.25 71 LYS A N 1
ATOM 564 C CA . LYS A 1 71 ? 7.496 13.259 13.441 1.00 48.25 71 LYS A CA 1
ATOM 565 C C . LYS A 1 71 ? 8.088 12.646 12.151 1.00 48.25 71 LYS A C 1
ATOM 567 O O . LYS A 1 71 ? 7.343 12.278 11.248 1.00 48.25 71 LYS A O 1
ATOM 572 N N . THR A 1 72 ? 9.411 12.519 12.039 1.00 50.56 72 THR A N 1
ATOM 573 C CA . THR A 1 72 ? 10.106 11.933 10.876 1.00 50.56 72 THR A CA 1
ATOM 574 C C . THR A 1 72 ? 9.963 10.409 10.777 1.00 50.56 72 THR A C 1
ATOM 576 O O . THR A 1 72 ? 9.851 9.882 9.673 1.00 50.56 72 THR A O 1
ATOM 579 N N . ILE A 1 73 ? 9.934 9.694 11.909 1.00 52.81 73 ILE A N 1
ATOM 580 C CA . ILE A 1 73 ? 9.877 8.222 11.945 1.00 52.81 73 ILE A CA 1
ATOM 581 C C . ILE A 1 73 ? 8.498 7.718 11.492 1.00 52.81 73 ILE A C 1
ATOM 583 O O . ILE A 1 73 ? 8.402 6.626 10.942 1.00 52.81 73 ILE A O 1
ATOM 587 N N . THR A 1 74 ? 7.441 8.523 11.634 1.00 58.72 74 THR A N 1
ATOM 588 C CA . THR A 1 74 ? 6.062 8.125 11.315 1.00 58.72 74 THR A CA 1
ATOM 589 C C . THR A 1 74 ? 5.781 8.082 9.806 1.00 58.72 74 THR A C 1
ATOM 591 O O . THR A 1 74 ? 5.074 7.187 9.344 1.00 58.72 74 THR A O 1
ATOM 594 N N . LYS A 1 75 ? 6.386 8.974 8.999 1.00 72.81 75 LYS A N 1
ATOM 595 C CA . LYS A 1 75 ? 6.070 9.137 7.557 1.00 72.81 75 LYS A CA 1
ATOM 596 C C . LYS A 1 75 ? 6.243 7.859 6.727 1.00 72.81 75 LYS A C 1
ATOM 598 O O . LYS A 1 75 ? 5.444 7.585 5.836 1.00 72.81 75 LYS A O 1
ATOM 603 N N . GLN A 1 76 ? 7.267 7.056 7.018 1.00 73.31 76 GLN A N 1
ATOM 604 C CA . GLN A 1 76 ? 7.516 5.798 6.298 1.00 73.31 76 GLN A CA 1
ATOM 605 C C . GLN A 1 76 ? 6.428 4.738 6.535 1.00 73.31 76 GLN A C 1
ATOM 607 O O . GLN A 1 76 ? 6.199 3.902 5.660 1.00 73.31 76 GLN A O 1
ATOM 612 N N . TYR A 1 77 ? 5.765 4.767 7.697 1.00 80.75 77 TYR A N 1
ATOM 613 C CA . TYR A 1 77 ? 4.720 3.804 8.041 1.00 80.75 77 TYR A CA 1
ATOM 614 C C . TYR A 1 77 ? 3.407 4.142 7.338 1.00 80.75 77 TYR A C 1
ATOM 616 O O . TYR A 1 77 ? 2.763 3.234 6.817 1.00 80.75 77 TYR A O 1
ATOM 624 N N . TYR A 1 78 ? 3.075 5.434 7.213 1.00 85.31 78 TYR A N 1
ATOM 625 C CA . TYR A 1 78 ? 1.924 5.890 6.426 1.00 85.31 78 TYR A CA 1
ATOM 626 C C . TYR A 1 78 ? 1.985 5.390 4.978 1.00 85.31 78 TYR A C 1
ATOM 628 O O . TYR A 1 78 ? 1.044 4.758 4.510 1.00 85.31 78 TYR A O 1
ATOM 636 N N . ARG A 1 79 ? 3.126 5.566 4.293 1.00 84.88 79 ARG A N 1
ATOM 637 C CA . ARG A 1 79 ? 3.301 5.185 2.874 1.00 84.88 79 ARG A CA 1
ATOM 638 C C . ARG A 1 79 ? 3.078 3.700 2.576 1.00 84.88 79 ARG A C 1
ATOM 640 O O . ARG A 1 79 ? 2.878 3.332 1.424 1.00 84.88 79 ARG A O 1
ATOM 647 N N . ARG A 1 80 ? 3.188 2.836 3.588 1.00 85.06 80 ARG A N 1
ATOM 648 C CA . ARG A 1 80 ? 3.037 1.378 3.457 1.00 85.06 80 ARG A CA 1
ATOM 649 C C . ARG A 1 80 ? 1.725 0.858 4.042 1.00 85.06 80 ARG A C 1
ATOM 651 O O . ARG A 1 80 ? 1.474 -0.343 3.935 1.00 85.06 80 ARG A O 1
ATOM 658 N N . ALA A 1 81 ? 0.934 1.717 4.682 1.00 91.62 81 ALA A N 1
ATOM 659 C CA . ALA A 1 81 ? -0.332 1.335 5.283 1.00 91.62 81 ALA A CA 1
ATOM 660 C C . ALA A 1 81 ? -1.370 1.052 4.193 1.00 91.62 81 ALA A C 1
ATOM 662 O O . ALA A 1 81 ? -1.523 1.810 3.239 1.00 91.62 81 ALA A O 1
ATOM 663 N N . GLN A 1 82 ? -2.084 -0.058 4.351 1.00 95.56 82 GLN A N 1
ATOM 664 C CA . GLN A 1 82 ? -3.244 -0.415 3.531 1.00 95.56 82 GLN A CA 1
ATOM 665 C C . GLN A 1 82 ? -4.541 -0.169 4.309 1.00 95.56 82 GLN A C 1
ATOM 667 O O . GLN A 1 82 ? -5.561 0.160 3.709 1.00 95.56 82 GLN A O 1
ATOM 672 N N . GLY A 1 83 ? -4.472 -0.251 5.641 1.00 97.31 83 GLY A N 1
ATOM 673 C CA . GLY A 1 83 ? -5.512 0.202 6.556 1.00 97.31 83 GLY A CA 1
ATOM 674 C C . GLY A 1 83 ? -4.929 1.008 7.719 1.00 97.31 83 GLY A C 1
ATOM 675 O O . GLY A 1 83 ? -3.819 0.729 8.178 1.00 97.31 83 GLY A O 1
ATOM 676 N N . ILE A 1 84 ? -5.670 1.999 8.203 1.00 96.94 84 ILE A N 1
ATOM 677 C CA . ILE A 1 84 ? -5.315 2.838 9.351 1.00 96.94 84 ILE A CA 1
ATOM 678 C C . ILE A 1 84 ? -6.457 2.796 10.364 1.00 96.94 84 ILE A C 1
ATOM 680 O O . ILE A 1 84 ? -7.609 3.073 10.033 1.00 96.94 84 ILE A O 1
ATOM 684 N N . VAL A 1 85 ? -6.125 2.465 11.609 1.00 97.75 85 VAL A N 1
ATOM 685 C CA . VAL A 1 85 ? -7.054 2.503 12.741 1.00 97.75 85 VAL A CA 1
ATOM 686 C C . VAL A 1 85 ? -6.696 3.715 13.593 1.00 97.75 85 VAL A C 1
ATOM 688 O O . VAL A 1 85 ? -5.640 3.745 14.232 1.00 97.75 85 VAL A O 1
ATOM 691 N N . PHE A 1 86 ? -7.570 4.717 13.588 1.00 97.00 86 PHE A N 1
ATOM 692 C CA . PHE A 1 86 ? -7.454 5.885 14.453 1.00 97.00 86 PHE A CA 1
ATOM 693 C C . PHE A 1 86 ? -8.052 5.561 15.814 1.00 97.00 86 PHE A C 1
ATOM 695 O O . PHE A 1 86 ? -9.185 5.098 15.889 1.00 97.00 86 PHE A O 1
ATOM 702 N N . VAL A 1 87 ? -7.302 5.796 16.884 1.00 97.44 87 VAL A N 1
ATOM 703 C CA . VAL A 1 87 ? -7.686 5.417 18.243 1.00 97.44 87 VAL A CA 1
ATOM 704 C C . VAL A 1 87 ? -7.653 6.641 19.146 1.00 97.44 87 VAL A C 1
ATOM 706 O O . VAL A 1 87 ? -6.615 7.290 19.281 1.00 97.44 87 VAL A O 1
ATOM 709 N N . TYR A 1 88 ? -8.770 6.914 19.811 1.00 98.00 88 TYR A N 1
ATOM 710 C CA . TYR A 1 88 ? -8.842 7.845 20.934 1.00 98.00 88 TYR A CA 1
ATOM 711 C C . TYR A 1 88 ? -9.360 7.127 22.184 1.00 98.00 88 TYR A C 1
ATOM 713 O O . TYR A 1 88 ? -9.849 6.002 22.113 1.00 98.00 88 TYR A O 1
ATOM 721 N N . ASP A 1 89 ? -9.225 7.767 23.337 1.00 97.88 89 ASP A N 1
ATOM 722 C CA . ASP A 1 89 ? -9.743 7.288 24.618 1.00 97.88 89 ASP A CA 1
ATOM 723 C C . ASP A 1 89 ? -11.023 8.054 24.963 1.00 97.88 89 ASP A C 1
ATOM 725 O O . ASP A 1 89 ? -11.015 9.286 25.017 1.00 97.88 89 ASP A O 1
ATOM 729 N N . ILE A 1 90 ? -12.131 7.343 25.198 1.00 98.56 90 ILE A N 1
ATOM 730 C CA . ILE A 1 90 ? -13.429 7.978 25.480 1.00 98.56 90 ILE A CA 1
ATOM 731 C C . ILE A 1 90 ? -13.439 8.802 26.776 1.00 98.56 90 ILE A C 1
ATOM 733 O O . ILE A 1 90 ? -14.302 9.663 26.954 1.00 98.56 90 ILE A O 1
ATOM 737 N N . THR A 1 91 ? -12.481 8.564 27.673 1.00 98.19 91 THR A N 1
ATOM 738 C CA . THR A 1 91 ? -12.269 9.299 28.926 1.00 98.19 91 THR A CA 1
ATOM 739 C C . THR A 1 91 ? -11.250 10.431 28.781 1.00 98.19 91 THR A C 1
ATOM 741 O O . THR A 1 91 ? -10.893 11.060 29.772 1.00 98.19 91 THR A O 1
ATOM 744 N N . ASN A 1 92 ? -10.767 10.713 27.563 1.00 97.19 92 ASN A N 1
ATOM 745 C CA . ASN A 1 92 ? -9.768 11.741 27.271 1.00 97.19 92 ASN A CA 1
ATOM 746 C C . ASN A 1 92 ? -10.170 12.557 26.028 1.00 97.19 92 ASN A C 1
ATOM 748 O O . ASN A 1 92 ? -9.806 12.233 24.897 1.00 97.19 92 ASN A O 1
ATOM 752 N N . GLU A 1 93 ? -10.907 13.647 26.245 1.00 96.75 93 GLU A N 1
ATOM 753 C CA . GLU A 1 93 ? -11.374 14.546 25.183 1.00 96.75 93 GLU A CA 1
ATOM 754 C C . GLU A 1 93 ? -10.237 15.120 24.304 1.00 96.75 93 GLU A C 1
ATOM 756 O O . GLU A 1 93 ? -10.393 15.102 23.081 1.00 96.75 93 GLU A O 1
ATOM 761 N N . PRO A 1 94 ? -9.074 15.556 24.839 1.00 96.25 94 PRO A N 1
ATOM 762 C CA . PRO A 1 94 ? -7.944 15.961 23.997 1.00 96.25 94 PRO A CA 1
ATOM 763 C C . PRO A 1 94 ? -7.523 14.902 22.967 1.00 96.25 94 PRO A C 1
ATOM 765 O O . PRO A 1 94 ? -7.288 15.235 21.805 1.00 96.25 94 PRO A O 1
ATOM 768 N N . SER A 1 95 ? -7.497 13.620 23.354 1.00 96.00 95 SER A N 1
ATOM 769 C CA . SER A 1 95 ? -7.140 12.532 22.430 1.00 96.00 95 SER A CA 1
ATOM 770 C C . SER A 1 95 ? -8.118 12.401 21.256 1.00 96.00 95 SER A C 1
ATOM 772 O O . SER A 1 95 ? -7.709 12.071 20.143 1.00 96.00 95 SER A O 1
ATOM 774 N N . PHE A 1 96 ? -9.399 12.717 21.478 1.00 97.94 96 PHE A N 1
ATOM 775 C CA . PHE A 1 96 ? -10.426 12.770 20.438 1.00 97.94 96 PHE A CA 1
ATOM 776 C C . PHE A 1 96 ? -10.229 13.972 19.507 1.00 97.94 96 PHE A C 1
ATOM 778 O O . PHE A 1 96 ? -10.282 13.825 18.287 1.00 97.94 96 PHE A O 1
ATOM 785 N N . GLN A 1 97 ? -9.924 15.150 20.055 1.00 94.00 97 GLN A N 1
ATOM 786 C CA . GLN A 1 97 ? -9.668 16.355 19.256 1.00 94.00 97 GLN A CA 1
ATOM 787 C C . GLN A 1 97 ? -8.447 16.189 18.334 1.00 94.00 97 GLN A C 1
ATOM 789 O O . GLN A 1 97 ? -8.452 16.653 17.192 1.00 94.00 97 GLN A O 1
ATOM 794 N N . HIS A 1 98 ? -7.412 15.479 18.787 1.00 94.00 98 HIS A N 1
ATOM 795 C CA . HIS A 1 98 ? -6.210 15.233 17.992 1.00 94.00 98 HIS A CA 1
ATOM 796 C C . HIS A 1 98 ? -6.410 14.262 16.821 1.00 94.00 98 HIS A C 1
ATOM 798 O O . HIS A 1 98 ? -5.560 14.230 15.928 1.00 94.00 98 HIS A O 1
ATOM 804 N N . ILE A 1 99 ? -7.529 13.531 16.744 1.00 94.56 99 ILE A N 1
ATOM 805 C CA . ILE A 1 99 ? -7.839 12.676 15.585 1.00 94.56 99 ILE A CA 1
ATOM 806 C C . ILE A 1 99 ? -7.850 13.475 14.281 1.00 94.56 99 ILE A C 1
ATOM 808 O O . ILE A 1 99 ? -7.343 12.983 13.278 1.00 94.56 99 ILE A O 1
ATOM 812 N N . ALA A 1 100 ? -8.323 14.725 14.292 1.00 91.81 100 ALA A N 1
ATOM 813 C CA . ALA A 1 100 ? -8.300 15.585 13.107 1.00 91.81 100 ALA A CA 1
ATOM 814 C C . ALA A 1 100 ? -6.876 15.787 12.558 1.00 91.81 100 ALA A C 1
ATOM 816 O O . ALA A 1 100 ? -6.642 15.732 11.352 1.00 91.81 100 ALA A O 1
ATOM 817 N N . LYS A 1 101 ? -5.896 15.957 13.452 1.00 90.75 101 LYS A N 1
ATOM 818 C CA . LYS A 1 101 ? -4.484 16.066 13.076 1.00 90.75 101 LYS A CA 1
ATOM 819 C C . LYS A 1 101 ? -3.940 14.738 12.548 1.00 90.75 101 LYS A C 1
ATOM 821 O O . LYS A 1 101 ? -3.242 14.735 11.542 1.00 90.75 101 LYS A O 1
ATOM 826 N N . TRP A 1 102 ? -4.267 13.619 13.197 1.00 91.00 102 TRP A N 1
ATOM 827 C CA . TRP A 1 102 ? -3.859 12.292 12.726 1.00 91.00 102 TRP A CA 1
ATOM 828 C C . TRP A 1 102 ? -4.433 11.972 11.337 1.00 91.00 102 TRP A C 1
ATOM 830 O O . TRP A 1 102 ? -3.725 11.415 10.500 1.00 91.00 102 TRP A O 1
ATOM 840 N N . ALA A 1 103 ? -5.686 12.351 11.077 1.00 91.06 103 ALA A N 1
ATOM 841 C CA . ALA A 1 103 ? -6.325 12.213 9.772 1.00 91.06 103 ALA A CA 1
ATOM 842 C C . ALA A 1 103 ? -5.640 13.095 8.718 1.00 91.06 103 ALA A C 1
ATOM 844 O O . ALA A 1 103 ? -5.279 12.591 7.661 1.00 91.06 103 ALA A O 1
ATOM 845 N N . SER A 1 104 ? -5.353 14.358 9.051 1.00 90.19 104 SER A N 1
ATOM 846 C CA . SER A 1 104 ? -4.597 15.272 8.185 1.00 90.19 104 SER A CA 1
ATOM 847 C C . SER A 1 104 ? -3.208 14.730 7.820 1.00 90.19 104 SER A C 1
ATOM 849 O O . SER A 1 104 ? -2.799 14.820 6.666 1.00 90.19 104 SER A O 1
ATOM 851 N N . ASP A 1 105 ? -2.471 14.160 8.779 1.00 88.62 105 ASP A N 1
ATOM 852 C CA . ASP A 1 105 ? -1.173 13.530 8.504 1.00 88.62 105 ASP A CA 1
ATOM 853 C C . ASP A 1 105 ? -1.339 12.296 7.590 1.00 88.62 105 ASP A C 1
ATOM 855 O O . ASP A 1 105 ? -0.506 12.037 6.719 1.00 88.62 105 ASP A O 1
ATOM 859 N N . ALA A 1 106 ? -2.419 11.525 7.761 1.00 90.06 106 ALA A N 1
ATOM 860 C CA . ALA A 1 106 ? -2.720 10.394 6.889 1.00 90.06 106 ALA A CA 1
ATOM 861 C C . ALA A 1 106 ? -3.067 10.839 5.460 1.00 90.06 106 ALA A C 1
ATOM 863 O O . ALA A 1 106 ? -2.612 10.194 4.520 1.00 90.06 106 ALA A O 1
ATOM 864 N N . ASP A 1 107 ? -3.804 11.938 5.291 1.00 91.00 107 ASP A N 1
ATOM 865 C CA . ASP A 1 107 ? -4.100 12.530 3.980 1.00 91.00 107 ASP A CA 1
ATOM 866 C C . ASP A 1 107 ? -2.832 12.993 3.252 1.00 91.00 107 ASP A C 1
ATOM 868 O O . ASP A 1 107 ? -2.735 12.855 2.036 1.00 91.00 107 ASP A O 1
ATOM 872 N N . GLU A 1 108 ? -1.835 13.504 3.981 1.00 90.44 108 GLU A N 1
ATOM 873 C CA . GLU A 1 108 ? -0.580 13.970 3.381 1.00 90.44 108 GLU A CA 1
ATOM 874 C C . GLU A 1 108 ? 0.364 12.816 2.990 1.00 90.44 108 GLU A C 1
ATOM 876 O O . GLU A 1 108 ? 1.098 12.912 2.002 1.00 90.44 108 GLU A O 1
ATOM 881 N N . TYR A 1 109 ? 0.407 11.735 3.779 1.00 88.69 109 TYR A N 1
ATOM 882 C CA . TYR A 1 109 ? 1.485 10.738 3.680 1.00 88.69 109 TYR A CA 1
ATOM 883 C C . TYR A 1 109 ? 1.052 9.320 3.305 1.00 88.69 109 TYR A C 1
ATOM 885 O O . TYR A 1 109 ? 1.917 8.525 2.912 1.00 88.69 109 TYR A O 1
ATOM 893 N N . ALA A 1 110 ? -0.219 8.957 3.482 1.00 89.50 110 ALA A N 1
ATOM 894 C CA . ALA A 1 110 ? -0.711 7.621 3.160 1.00 89.50 110 ALA A CA 1
ATOM 895 C C . ALA A 1 110 ? -1.173 7.536 1.693 1.00 89.50 110 ALA A C 1
ATOM 897 O O . ALA A 1 110 ? -1.486 8.554 1.083 1.00 89.50 110 ALA A O 1
ATOM 898 N N . PRO A 1 111 ? -1.220 6.333 1.098 1.00 88.88 111 PRO A N 1
ATOM 899 C CA . PRO A 1 111 ? -1.769 6.161 -0.245 1.00 88.88 111 PRO A CA 1
ATOM 900 C C . PRO A 1 111 ? -3.248 6.576 -0.326 1.00 88.88 111 PRO A C 1
ATOM 902 O O . PRO A 1 111 ? -4.011 6.264 0.588 1.00 88.88 111 PRO A O 1
ATOM 905 N N . ASP A 1 112 ? -3.675 7.149 -1.460 1.00 83.00 112 ASP A N 1
ATOM 906 C CA . ASP A 1 112 ? -5.057 7.618 -1.714 1.00 83.00 112 ASP A CA 1
ATOM 907 C C . ASP A 1 112 ? -6.151 6.586 -1.362 1.00 83.00 112 ASP A C 1
ATOM 909 O O . ASP A 1 112 ? -7.267 6.945 -1.003 1.00 83.00 112 ASP A O 1
ATOM 913 N N . LYS A 1 113 ? -5.845 5.286 -1.469 1.00 86.38 113 LYS A N 1
ATOM 914 C CA . LYS A 1 113 ? -6.797 4.178 -1.264 1.00 86.38 113 LYS A CA 1
ATOM 915 C C . LYS A 1 113 ? -6.741 3.537 0.124 1.00 86.38 113 LYS A C 1
ATOM 917 O O . LYS A 1 113 ? -7.347 2.482 0.335 1.00 86.38 113 LYS A O 1
ATOM 922 N N . VAL A 1 114 ? -5.980 4.108 1.056 1.00 94.81 114 VAL A N 1
ATOM 923 C CA . VAL A 1 114 ? -5.854 3.555 2.407 1.00 94.81 114 VAL A CA 1
ATOM 924 C C . VAL A 1 114 ? -7.225 3.504 3.086 1.00 94.81 114 VAL A C 1
ATOM 926 O O . VAL A 1 114 ? -7.960 4.488 3.104 1.00 94.81 114 VAL A O 1
ATOM 929 N N . GLN A 1 115 ? -7.588 2.347 3.635 1.00 97.62 115 GLN A N 1
ATOM 930 C CA . GLN A 1 115 ? -8.857 2.194 4.349 1.00 97.62 115 GLN A CA 1
ATOM 931 C C . GLN A 1 115 ? -8.732 2.724 5.774 1.00 97.62 115 GLN A C 1
ATOM 933 O O . GLN A 1 115 ? -7.660 2.648 6.375 1.00 97.62 115 GLN A O 1
ATOM 938 N N . ARG A 1 116 ? -9.811 3.286 6.322 1.00 97.50 116 ARG A N 1
ATOM 939 C CA . ARG A 1 116 ? -9.776 4.015 7.595 1.00 97.50 116 ARG A CA 1
ATOM 940 C C . ARG A 1 116 ? -10.965 3.638 8.466 1.00 97.50 116 ARG A C 1
ATOM 942 O O . ARG A 1 116 ? -12.087 3.554 7.975 1.00 97.50 116 ARG A O 1
ATOM 949 N N . ILE A 1 117 ? -10.715 3.435 9.755 1.00 98.56 117 ILE A N 1
ATOM 950 C CA . ILE A 1 117 ? -11.765 3.353 10.776 1.00 98.56 117 ILE A CA 1
ATOM 951 C C . ILE A 1 117 ? -11.381 4.213 11.972 1.00 98.56 117 ILE A C 1
ATOM 953 O O . ILE A 1 117 ? -10.193 4.412 12.253 1.00 98.56 117 ILE A O 1
ATOM 957 N N . LEU A 1 118 ? -12.396 4.664 12.696 1.00 98.75 118 LEU A N 1
ATOM 958 C CA . LEU A 1 118 ? -12.264 5.359 13.962 1.00 98.75 118 LEU A CA 1
ATOM 959 C C . LEU A 1 118 ? -12.652 4.431 15.114 1.00 98.75 118 LEU A C 1
ATOM 961 O O . LEU A 1 118 ? -13.690 3.770 15.075 1.00 98.75 118 LEU A O 1
ATOM 965 N N . VAL A 1 119 ? -11.836 4.421 16.162 1.00 98.75 119 VAL A N 1
ATOM 966 C CA . VAL A 1 119 ? -12.057 3.643 17.374 1.00 98.75 119 VAL A CA 1
ATOM 967 C C . VAL A 1 119 ? -12.018 4.539 18.611 1.00 98.75 119 VAL A C 1
ATOM 969 O O . VAL A 1 119 ? -10.992 5.148 18.916 1.00 98.75 119 VAL A O 1
ATOM 972 N N . GLY A 1 120 ? -13.126 4.571 19.350 1.00 98.62 120 GLY A N 1
ATOM 973 C CA . GLY A 1 120 ? -13.188 5.087 20.717 1.00 98.62 120 GLY A CA 1
ATOM 974 C C . GLY A 1 120 ? -12.911 3.962 21.709 1.00 98.62 120 GLY A C 1
ATOM 975 O O . GLY A 1 120 ? -13.778 3.132 21.973 1.00 98.62 120 GLY A O 1
ATOM 976 N N . ASN A 1 121 ? -11.696 3.893 22.240 1.00 98.38 121 ASN A N 1
ATOM 977 C CA . ASN A 1 121 ? -11.288 2.829 23.149 1.00 98.38 121 ASN A CA 1
ATOM 978 C C . ASN A 1 121 ? -11.608 3.168 24.619 1.00 98.38 121 ASN A C 1
ATOM 980 O O . ASN A 1 121 ? -11.812 4.332 24.964 1.00 98.38 121 ASN A O 1
ATOM 984 N N . LYS A 1 122 ? -11.573 2.142 25.480 1.00 97.81 122 LYS A N 1
ATOM 985 C CA . LYS A 1 122 ? -11.916 2.170 26.916 1.00 97.81 122 LYS A CA 1
ATOM 986 C C . LYS A 1 122 ? -13.409 2.343 27.201 1.00 97.81 122 LYS A C 1
ATOM 988 O O . LYS A 1 122 ? -13.788 2.983 28.177 1.00 97.81 122 LYS A O 1
ATOM 993 N N . SER A 1 123 ? -14.268 1.747 26.372 1.00 97.88 123 SER A N 1
ATOM 994 C CA . SER A 1 123 ? -15.726 1.768 26.575 1.00 97.88 123 SER A CA 1
ATOM 995 C C . SER A 1 123 ? -16.202 1.104 27.873 1.00 97.88 123 SER A C 1
ATOM 997 O O . SER A 1 123 ? -17.335 1.312 28.294 1.00 97.88 123 SER A O 1
ATOM 999 N N . ASP A 1 124 ? -15.335 0.349 28.550 1.00 97.06 124 ASP A N 1
ATOM 1000 C CA . ASP A 1 124 ?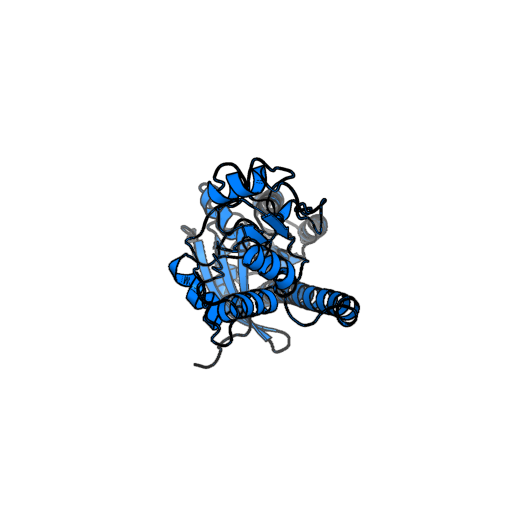 -15.565 -0.156 29.903 1.00 97.06 124 ASP A CA 1
ATOM 1001 C C . ASP A 1 124 ? -15.562 0.943 30.982 1.00 97.06 124 ASP A C 1
ATOM 1003 O O . ASP A 1 124 ? -16.138 0.750 32.053 1.00 97.06 124 ASP A O 1
ATOM 1007 N N . GLU A 1 125 ? -14.979 2.115 30.711 1.00 96.12 125 GLU A N 1
ATOM 1008 C CA . GLU A 1 125 ? -14.892 3.240 31.650 1.00 96.12 125 GLU A CA 1
ATOM 1009 C C . GLU A 1 125 ? -16.052 4.249 31.501 1.00 96.12 125 GLU A C 1
ATOM 1011 O O . GLU A 1 125 ? -15.856 5.462 31.579 1.00 96.12 125 GLU A O 1
ATOM 1016 N N . GLU A 1 126 ? -17.287 3.764 31.329 1.00 95.44 126 GLU A N 1
ATOM 1017 C CA . GLU A 1 126 ? -18.479 4.586 31.036 1.00 95.44 126 GLU A CA 1
ATOM 1018 C C . GLU A 1 126 ? -18.709 5.734 32.039 1.00 95.44 126 GLU A C 1
ATOM 1020 O O . GLU A 1 126 ? -19.074 6.844 31.662 1.00 95.44 126 GLU A O 1
ATOM 1025 N N . LEU A 1 127 ? -18.421 5.513 33.326 1.00 97.00 127 LEU A N 1
ATOM 1026 C CA . LEU A 1 127 ? -18.571 6.534 34.375 1.00 97.00 127 LEU A CA 1
ATOM 1027 C C . LEU A 1 127 ? -17.594 7.715 34.238 1.00 97.00 127 LEU A C 1
ATOM 1029 O O . LEU A 1 127 ? -17.805 8.754 34.861 1.00 97.00 127 LEU A O 1
ATOM 1033 N N . ARG A 1 128 ? -16.513 7.550 33.469 1.00 97.38 128 ARG A N 1
ATOM 1034 C CA . ARG A 1 128 ? -15.499 8.581 33.198 1.00 97.38 128 ARG A CA 1
ATOM 1035 C C . ARG A 1 128 ? -15.574 9.104 31.765 1.00 97.38 128 ARG A C 1
ATOM 1037 O O . ARG A 1 128 ? -14.678 9.830 31.336 1.00 97.38 128 ARG A O 1
ATOM 1044 N N . ARG A 1 129 ? -16.612 8.729 31.013 1.00 98.19 129 ARG A N 1
ATOM 1045 C CA . ARG A 1 129 ? -16.789 9.144 29.625 1.00 98.19 129 ARG A CA 1
ATOM 1046 C C . ARG A 1 129 ? -16.815 10.669 29.524 1.00 98.19 129 ARG A C 1
ATOM 1048 O O . ARG A 1 129 ? -17.638 11.334 30.146 1.00 98.19 129 ARG A O 1
ATOM 1055 N N . MET A 1 130 ? -15.933 11.200 28.685 1.00 98.31 130 MET A N 1
ATOM 1056 C CA . MET A 1 130 ? -15.901 12.614 28.299 1.00 98.31 130 MET A CA 1
ATOM 1057 C C . MET A 1 130 ? -16.304 12.813 26.834 1.00 98.31 130 MET A C 1
ATOM 1059 O O . MET A 1 130 ? -16.730 13.899 26.456 1.00 98.31 130 MET A O 1
ATOM 1063 N N . VAL A 1 131 ? -16.213 11.759 26.016 1.00 97.94 131 VAL A N 1
ATOM 1064 C CA . VAL A 1 131 ? -16.618 11.765 24.607 1.00 97.94 131 VAL A CA 1
ATOM 1065 C C . VAL A 1 131 ? -17.796 10.818 24.418 1.00 97.94 131 VAL A C 1
ATOM 1067 O O . VAL A 1 131 ? -17.696 9.606 24.619 1.00 97.94 131 VAL A O 1
ATOM 1070 N N . THR A 1 132 ? -18.936 11.376 24.031 1.00 98.38 132 THR A N 1
ATOM 1071 C CA . THR A 1 132 ? -20.150 10.608 23.741 1.00 98.38 132 THR A CA 1
ATOM 1072 C C . THR A 1 132 ? -19.999 9.783 22.464 1.00 98.38 132 THR A C 1
ATOM 1074 O O . THR A 1 132 ? -19.291 10.165 21.530 1.00 98.38 132 THR A O 1
ATOM 1077 N N . THR A 1 133 ? -20.728 8.673 22.386 1.00 97.69 133 THR A N 1
ATOM 1078 C CA . THR A 1 133 ? -20.801 7.840 21.176 1.00 97.69 133 THR A CA 1
ATOM 1079 C C . THR A 1 133 ? -21.296 8.637 19.962 1.00 97.69 133 THR A C 1
ATOM 1081 O O . THR A 1 133 ? -20.831 8.420 18.846 1.00 97.69 133 THR A O 1
ATOM 1084 N N . ASP A 1 134 ? -22.189 9.612 20.173 1.00 98.19 134 ASP A N 1
ATOM 1085 C CA . ASP A 1 134 ? -22.674 10.519 19.124 1.00 98.19 134 ASP A CA 1
ATOM 1086 C C . ASP A 1 134 ? -21.561 11.437 18.586 1.00 98.19 134 ASP A C 1
ATOM 1088 O O . ASP A 1 134 ? -21.432 11.592 17.373 1.00 98.19 134 ASP A O 1
ATOM 1092 N N . GLN A 1 135 ? -20.699 11.983 19.453 1.00 97.81 135 GLN A N 1
ATOM 1093 C CA . GLN A 1 135 ? -19.525 12.752 19.016 1.00 97.81 135 GLN A CA 1
ATOM 1094 C C . GLN A 1 135 ? -18.563 11.894 18.183 1.00 97.81 135 GLN A C 1
ATOM 1096 O O . GLN A 1 135 ? -18.118 12.339 17.124 1.00 97.81 135 GLN A O 1
ATOM 1101 N N . GLY A 1 136 ? -18.287 10.661 18.624 1.00 97.88 136 GLY A N 1
ATOM 1102 C CA . GLY A 1 136 ? -17.475 9.696 17.874 1.00 97.88 136 GLY A CA 1
ATOM 1103 C C . GLY A 1 136 ? -18.058 9.391 16.492 1.00 97.88 136 GLY A C 1
ATOM 1104 O O . GLY A 1 136 ? -17.370 9.518 15.480 1.00 97.88 136 GLY A O 1
ATOM 1105 N N . SER A 1 137 ? -19.357 9.085 16.441 1.00 97.69 137 SER A N 1
ATOM 1106 C CA . SER A 1 137 ? -20.090 8.808 15.201 1.00 97.69 137 SER A CA 1
ATOM 1107 C C . SER A 1 137 ? -20.080 9.998 14.235 1.00 97.69 137 SER A C 1
ATOM 1109 O O . SER A 1 137 ? -19.794 9.831 13.050 1.00 97.69 137 SER A O 1
ATOM 1111 N N . LYS A 1 138 ? -20.313 11.220 14.731 1.00 97.88 138 LYS A N 1
ATOM 1112 C CA . LYS A 1 138 ? -20.263 12.449 13.919 1.00 97.88 138 LYS A CA 1
ATOM 1113 C C . LYS A 1 138 ? -18.875 12.717 13.347 1.00 97.88 138 LYS A C 1
ATOM 1115 O O . LYS A 1 138 ? -18.756 13.111 12.185 1.00 97.88 138 LYS A O 1
ATOM 1120 N N . LEU A 1 139 ? -17.823 12.499 14.138 1.00 96.62 139 LEU A N 1
ATOM 1121 C CA . LEU A 1 139 ? -16.452 12.653 13.658 1.00 96.62 139 LEU A CA 1
ATOM 1122 C C . LEU A 1 139 ? -16.143 11.627 12.564 1.00 96.62 139 LEU A C 1
ATOM 1124 O O . LEU A 1 139 ? -15.628 11.995 11.514 1.00 96.62 139 LEU A O 1
ATOM 1128 N N . ALA A 1 140 ? -16.512 10.364 12.774 1.00 96.69 140 ALA A N 1
ATOM 1129 C CA . ALA A 1 140 ? -16.313 9.312 11.785 1.00 96.69 140 ALA A CA 1
ATOM 1130 C C . ALA A 1 140 ? -17.041 9.617 10.469 1.00 96.69 140 ALA A C 1
ATOM 1132 O O . ALA A 1 140 ? -16.431 9.518 9.411 1.00 96.69 140 ALA A O 1
ATOM 1133 N N . GLN A 1 141 ? -18.291 10.091 10.527 1.00 95.19 141 GLN A N 1
ATOM 1134 C CA . GLN A 1 141 ? -19.036 10.537 9.341 1.00 95.19 141 GLN A CA 1
ATOM 1135 C C . GLN A 1 141 ? -18.329 11.678 8.601 1.00 95.19 141 GLN A C 1
ATOM 1137 O O . GLN A 1 141 ? -18.263 11.659 7.377 1.00 95.19 141 GLN A O 1
ATOM 1142 N N . THR A 1 142 ? -17.769 12.645 9.337 1.00 94.75 142 THR A N 1
ATOM 1143 C CA . THR A 1 142 ? -17.052 13.794 8.755 1.00 94.75 142 THR A CA 1
ATOM 1144 C C . THR A 1 142 ? -15.834 13.358 7.936 1.00 94.75 142 THR A C 1
ATOM 1146 O O . THR A 1 142 ? -15.526 13.981 6.926 1.00 94.75 142 THR A O 1
ATOM 1149 N N . TYR A 1 143 ? -15.157 12.288 8.356 1.00 92.44 143 TYR A N 1
ATOM 1150 C CA . TYR A 1 143 ? -13.975 11.746 7.679 1.00 92.44 143 TYR A CA 1
ATOM 1151 C C . TYR A 1 143 ? -14.253 10.452 6.896 1.00 92.44 143 TYR A C 1
ATOM 1153 O O . TYR A 1 143 ? -13.310 9.741 6.546 1.00 92.44 143 TYR A O 1
ATOM 1161 N N . GLU A 1 144 ? -15.527 10.127 6.653 1.00 93.94 144 GLU A N 1
ATOM 1162 C CA . GLU A 1 144 ? -15.960 8.933 5.910 1.00 93.94 144 GLU A CA 1
ATOM 1163 C C . GLU A 1 144 ? -15.379 7.613 6.460 1.00 93.94 144 GLU A C 1
ATOM 1165 O O . GLU A 1 144 ? -15.015 6.697 5.722 1.00 93.94 144 GLU A O 1
ATOM 1170 N N . MET A 1 145 ? -15.284 7.507 7.785 1.00 96.38 145 MET A N 1
ATOM 1171 C CA . MET A 1 145 ? -14.779 6.335 8.497 1.00 96.38 145 MET A CA 1
ATOM 1172 C C . MET A 1 145 ? -15.924 5.530 9.115 1.00 96.38 145 MET A C 1
ATOM 1174 O O . MET A 1 145 ? -16.927 6.087 9.562 1.00 96.38 145 MET A O 1
ATOM 1178 N N . GLU A 1 146 ? -15.747 4.213 9.235 1.00 97.94 146 GLU A N 1
ATOM 1179 C CA . GLU A 1 146 ? -16.592 3.421 10.136 1.00 97.94 146 GLU A CA 1
ATOM 1180 C C . GLU A 1 146 ? -16.156 3.629 11.592 1.00 97.94 146 GLU A C 1
ATOM 1182 O O . GLU A 1 146 ? -14.965 3.793 11.869 1.00 97.94 146 GLU A O 1
ATOM 1187 N N . PHE A 1 147 ? -17.115 3.619 12.521 1.00 98.56 147 PHE A N 1
ATOM 1188 C CA . PHE A 1 147 ? -16.882 3.901 13.937 1.00 98.56 147 PHE A CA 1
ATOM 1189 C C . PHE A 1 147 ? -17.144 2.682 14.819 1.00 98.56 147 PHE A C 1
ATOM 1191 O O . PHE A 1 147 ? -18.186 2.038 14.704 1.00 98.56 147 PHE A O 1
ATOM 1198 N N . PHE A 1 148 ? -16.221 2.420 15.743 1.00 98.69 148 PHE A N 1
ATOM 1199 C CA . PHE A 1 148 ? -16.349 1.397 16.775 1.00 98.69 148 PHE A CA 1
ATOM 1200 C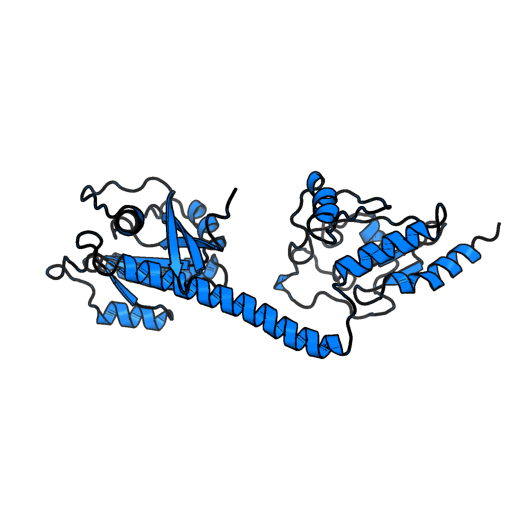 C . PHE A 1 148 ? -16.025 1.984 18.145 1.00 98.69 148 PHE A C 1
ATOM 1202 O O . PHE A 1 148 ? -15.062 2.731 18.296 1.00 98.69 148 PHE A O 1
ATOM 1209 N N . GLU A 1 149 ? -16.766 1.573 19.169 1.00 98.50 149 GLU A N 1
ATOM 1210 C CA . GLU A 1 149 ? -16.296 1.697 20.547 1.00 98.50 149 GLU A CA 1
ATOM 1211 C C . GLU A 1 149 ? -15.756 0.356 21.023 1.00 98.50 149 GLU A C 1
ATOM 1213 O O . GLU A 1 149 ? -16.426 -0.669 20.881 1.00 98.50 149 GLU A O 1
ATOM 1218 N N . THR A 1 150 ? -14.548 0.356 21.581 1.00 98.44 150 THR A N 1
ATOM 1219 C CA . THR A 1 150 ? -13.847 -0.866 21.988 1.00 98.44 150 THR A CA 1
ATOM 1220 C C . THR A 1 150 ? -13.408 -0.814 23.438 1.00 98.44 150 THR A C 1
ATOM 1222 O O . THR A 1 150 ? -13.174 0.249 24.010 1.00 98.44 150 THR A O 1
ATOM 1225 N N . SER A 1 151 ? -13.196 -1.991 24.012 1.00 97.62 151 SER A N 1
ATOM 1226 C CA . SER A 1 151 ? -12.517 -2.137 25.292 1.00 97.62 151 SER A CA 1
ATOM 1227 C C . SER A 1 151 ? -11.463 -3.228 25.180 1.00 97.62 151 SER A C 1
ATOM 1229 O O . SER A 1 151 ? -11.780 -4.409 25.042 1.00 97.62 151 SER A O 1
ATOM 1231 N N . ALA A 1 152 ? -10.187 -2.845 25.249 1.00 94.31 152 ALA A N 1
ATOM 1232 C CA . ALA A 1 152 ? -9.096 -3.817 25.285 1.00 94.31 152 ALA A CA 1
ATOM 1233 C C . ALA A 1 152 ? -9.099 -4.643 26.590 1.00 94.31 152 ALA A C 1
ATOM 1235 O O . ALA A 1 152 ? -8.726 -5.819 26.572 1.00 94.31 152 ALA A O 1
ATOM 1236 N N . SER A 1 153 ? -9.552 -4.063 27.707 1.00 93.44 153 SER A N 1
ATOM 1237 C CA . SER A 1 153 ? -9.639 -4.731 29.014 1.00 93.44 153 SER A CA 1
ATOM 1238 C C . SER A 1 153 ? -10.757 -5.783 29.028 1.00 93.44 153 SER A C 1
ATOM 1240 O O . SER A 1 153 ? -10.501 -6.931 29.387 1.00 93.44 153 SER A O 1
ATOM 1242 N N . ALA A 1 154 ? -11.951 -5.438 28.538 1.00 93.44 154 ALA A N 1
ATOM 1243 C CA . ALA A 1 154 ? -13.107 -6.332 28.449 1.00 93.44 154 ALA A CA 1
ATOM 1244 C C . ALA A 1 154 ? -13.140 -7.171 27.158 1.00 93.44 154 ALA A C 1
ATOM 1246 O O . ALA A 1 154 ? -14.032 -7.995 26.978 1.00 93.44 154 ALA A O 1
ATOM 1247 N N . SER A 1 155 ? -12.176 -6.971 26.251 1.00 93.56 155 SER A N 1
ATOM 1248 C CA . SER A 1 155 ? -12.125 -7.582 24.914 1.00 93.56 155 SER A CA 1
ATOM 1249 C C . SER A 1 155 ? -13.351 -7.281 24.031 1.00 93.56 155 SER A C 1
ATOM 1251 O O . SER A 1 155 ? -13.644 -8.034 23.102 1.00 93.56 155 SER A O 1
ATOM 1253 N N . SER A 1 156 ? -14.055 -6.178 24.293 1.00 96.88 156 SER A N 1
ATOM 1254 C CA . SER A 1 156 ? -15.259 -5.786 23.554 1.00 96.88 156 SER A CA 1
ATOM 1255 C C . SER A 1 156 ? -14.904 -5.106 22.230 1.00 96.88 156 SER A C 1
ATOM 1257 O O . SER A 1 156 ? -14.086 -4.180 22.219 1.00 96.88 156 SER A O 1
ATOM 1259 N N . ASN A 1 157 ? -15.512 -5.560 21.127 1.00 97.06 157 ASN A N 1
ATOM 1260 C CA . ASN A 1 157 ? -15.355 -5.047 19.755 1.00 97.06 157 ASN A CA 1
ATOM 1261 C C . ASN A 1 157 ? -13.914 -5.032 19.201 1.00 97.06 157 ASN A C 1
ATOM 1263 O O . ASN A 1 157 ? -13.643 -4.435 18.152 1.00 97.06 157 ASN A O 1
ATOM 1267 N N . ILE A 1 158 ? -12.962 -5.675 19.882 1.00 97.75 158 ILE A N 1
ATOM 1268 C CA . ILE A 1 158 ? -11.564 -5.726 19.441 1.00 97.75 158 ILE A CA 1
ATOM 1269 C C . ILE A 1 158 ? -11.450 -6.576 18.175 1.00 97.75 158 ILE A C 1
ATOM 1271 O O . ILE A 1 158 ? -10.940 -6.109 17.160 1.00 97.75 158 ILE A O 1
ATOM 1275 N N . SER A 1 159 ? -11.948 -7.811 18.202 1.00 95.94 159 SER A N 1
ATOM 1276 C CA . SER A 1 159 ? -11.872 -8.703 17.040 1.00 95.94 159 SER A CA 1
ATOM 1277 C C . SER A 1 159 ? -12.689 -8.165 15.870 1.00 95.94 159 SER A C 1
ATOM 1279 O O . SER A 1 159 ? -12.244 -8.232 14.727 1.00 95.94 159 SER A O 1
ATOM 1281 N N . GLU A 1 160 ? -13.850 -7.593 16.162 1.00 97.62 160 GLU A N 1
ATOM 1282 C CA . GLU A 1 160 ? -14.805 -7.034 15.218 1.00 97.62 160 GLU A CA 1
ATOM 1283 C C . GLU A 1 160 ? -14.199 -5.848 14.462 1.00 97.62 160 GLU A C 1
ATOM 1285 O O . GLU A 1 160 ? -14.192 -5.856 13.234 1.00 97.62 160 GLU A O 1
ATOM 1290 N N . SER A 1 161 ? -13.608 -4.875 15.165 1.00 98.19 161 SER A N 1
ATOM 1291 C CA . SER A 1 161 ? -12.994 -3.694 14.533 1.00 98.19 161 SER A CA 1
ATOM 1292 C C . SER A 1 161 ? -11.801 -4.051 13.634 1.00 98.19 161 SER A C 1
ATOM 1294 O O . SER A 1 161 ? -11.721 -3.582 12.496 1.00 98.19 161 SER A O 1
ATOM 1296 N N . PHE A 1 162 ? -10.897 -4.932 14.082 1.00 98.06 162 PHE A N 1
ATOM 1297 C CA . PHE A 1 162 ? -9.765 -5.383 13.260 1.00 98.06 162 PHE A CA 1
ATOM 1298 C C . PHE A 1 162 ? -10.200 -6.265 12.083 1.00 98.06 162 PHE A C 1
ATOM 1300 O O . PHE A 1 162 ? -9.649 -6.138 10.985 1.00 98.06 162 PHE A O 1
ATOM 1307 N N . THR A 1 163 ? -11.191 -7.139 12.278 1.00 97.62 163 THR A N 1
ATOM 1308 C CA . THR A 1 163 ? -11.754 -7.952 11.187 1.00 97.62 163 THR A CA 1
ATOM 1309 C C . THR A 1 163 ? -12.411 -7.048 10.159 1.00 97.62 163 THR A C 1
ATOM 1311 O O . THR A 1 163 ? -12.111 -7.173 8.974 1.00 97.62 163 THR A O 1
ATOM 1314 N N . ARG A 1 164 ? -13.193 -6.055 10.599 1.00 98.06 164 ARG A N 1
ATOM 1315 C CA . ARG A 1 164 ? -13.839 -5.097 9.706 1.00 98.06 164 ARG A CA 1
ATOM 1316 C C . ARG A 1 164 ? -12.840 -4.270 8.909 1.00 98.06 164 ARG A C 1
ATOM 1318 O O . ARG A 1 164 ? -12.980 -4.156 7.695 1.00 98.06 164 ARG A O 1
ATOM 1325 N N . MET A 1 165 ? -11.796 -3.748 9.554 1.00 98.19 165 MET A N 1
ATOM 1326 C CA . MET A 1 165 ? -10.689 -3.094 8.847 1.00 98.19 165 MET A CA 1
ATOM 1327 C C . MET A 1 165 ? -10.100 -4.020 7.776 1.00 98.19 165 MET A C 1
ATOM 1329 O O . MET A 1 165 ? -9.890 -3.616 6.635 1.00 98.19 165 MET A O 1
ATOM 1333 N N . THR A 1 166 ? -9.863 -5.283 8.127 1.00 97.25 166 THR A N 1
ATOM 1334 C CA . THR A 1 166 ? -9.295 -6.269 7.202 1.00 97.25 166 THR A CA 1
ATOM 1335 C C . THR A 1 166 ? -10.233 -6.548 6.026 1.00 97.25 166 THR A C 1
ATOM 1337 O O . THR A 1 166 ? -9.765 -6.627 4.894 1.00 97.25 166 THR A O 1
ATOM 1340 N N . GLU A 1 167 ? -11.544 -6.635 6.255 1.00 97.06 167 GLU A N 1
ATOM 1341 C CA . GLU A 1 167 ? -12.555 -6.746 5.200 1.00 97.06 167 GLU A CA 1
ATOM 1342 C C . GLU A 1 167 ? -12.565 -5.528 4.282 1.00 97.06 167 GLU A C 1
ATOM 1344 O O . GLU A 1 167 ? -12.638 -5.693 3.068 1.00 97.06 167 GLU A O 1
ATOM 1349 N N . LEU A 1 168 ? -12.493 -4.311 4.831 1.00 96.69 168 LEU A N 1
ATOM 1350 C CA . LEU A 1 168 ? -12.440 -3.082 4.040 1.00 96.69 168 LEU A CA 1
ATOM 1351 C C . LEU A 1 168 ? -11.206 -3.078 3.139 1.00 96.69 168 LEU A C 1
ATOM 1353 O O . LEU A 1 168 ? -11.326 -2.852 1.936 1.00 96.69 168 LEU A O 1
ATOM 1357 N N . VAL A 1 169 ? -10.034 -3.411 3.690 1.00 96.00 169 VAL A N 1
ATOM 1358 C CA . VAL A 1 169 ? -8.790 -3.523 2.915 1.00 96.00 169 VAL A CA 1
ATOM 1359 C C . VAL A 1 169 ? -8.895 -4.631 1.871 1.00 96.00 169 VAL A C 1
ATOM 1361 O O . VAL A 1 169 ? -8.509 -4.420 0.725 1.00 96.00 169 VAL A O 1
ATOM 1364 N N . LEU A 1 170 ? -9.461 -5.788 2.222 1.00 92.31 170 LEU A N 1
ATOM 1365 C CA . LEU A 1 170 ? -9.671 -6.891 1.289 1.00 92.31 170 LEU A CA 1
ATOM 1366 C C . LEU A 1 170 ? -10.629 -6.502 0.163 1.00 92.31 170 LEU A C 1
ATOM 1368 O O . LEU A 1 170 ? -10.377 -6.849 -0.982 1.00 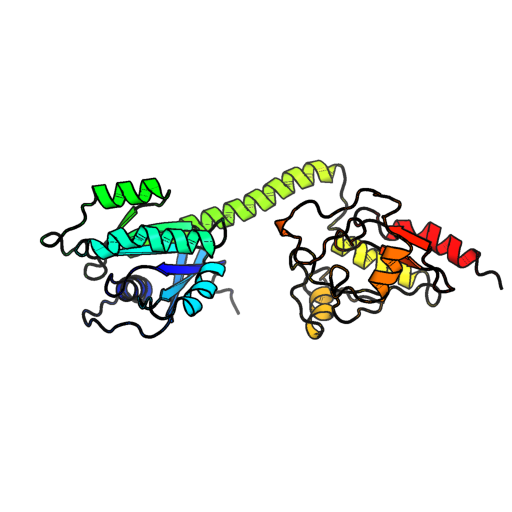92.31 170 LEU A O 1
ATOM 1372 N N . ARG A 1 171 ? -11.710 -5.776 0.461 1.00 91.25 171 ARG A N 1
ATOM 1373 C CA . ARG A 1 171 ? -12.675 -5.279 -0.528 1.00 91.25 171 ARG A CA 1
ATOM 1374 C C . ARG A 1 171 ? -12.060 -4.217 -1.419 1.00 91.25 171 ARG A C 1
ATOM 1376 O O . ARG A 1 171 ? -12.300 -4.263 -2.614 1.00 91.25 171 ARG A O 1
ATOM 1383 N N . ALA A 1 172 ? -11.272 -3.293 -0.877 1.00 89.00 172 ALA A N 1
ATOM 1384 C CA . ALA A 1 172 ? -10.538 -2.316 -1.674 1.00 89.00 172 ALA A CA 1
ATOM 1385 C C . ALA A 1 172 ? -9.507 -3.009 -2.574 1.00 89.00 172 ALA A C 1
ATOM 1387 O O . ALA A 1 172 ? -9.418 -2.699 -3.753 1.00 89.00 172 ALA A O 1
ATOM 1388 N N . HIS A 1 173 ? -8.806 -4.018 -2.054 1.00 81.94 173 HIS A N 1
ATOM 1389 C CA . HIS A 1 173 ? -7.865 -4.834 -2.816 1.00 81.94 173 HIS A CA 1
ATOM 1390 C C . HIS A 1 173 ? -8.559 -5.687 -3.888 1.00 81.94 173 HIS A C 1
ATOM 1392 O O . HIS A 1 173 ? -8.039 -5.816 -4.990 1.00 81.94 173 HIS A O 1
ATOM 1398 N N . LYS A 1 174 ? -9.725 -6.275 -3.585 1.00 78.81 174 LYS A N 1
ATOM 1399 C CA . LYS A 1 174 ? -10.553 -7.010 -4.550 1.00 78.81 174 LYS A CA 1
ATOM 1400 C C . LYS A 1 174 ? -11.122 -6.068 -5.590 1.00 78.81 174 LYS A C 1
ATOM 1402 O O . LYS A 1 174 ? -10.942 -6.355 -6.743 1.00 78.81 174 LYS A O 1
ATOM 1407 N N . ARG A 1 175 ? -11.693 -4.919 -5.222 1.00 73.38 175 ARG A N 1
ATOM 1408 C CA . ARG A 1 175 ? -12.131 -3.890 -6.177 1.00 73.38 175 ARG A CA 1
ATOM 1409 C C . ARG A 1 175 ? -10.987 -3.389 -7.025 1.00 73.38 175 ARG A C 1
ATOM 1411 O O . ARG A 1 175 ? -11.203 -3.133 -8.186 1.00 73.38 175 ARG A O 1
ATOM 1418 N N . ASP A 1 176 ? -9.789 -3.246 -6.482 1.00 65.06 176 ASP A N 1
ATOM 1419 C CA . ASP A 1 176 ? -8.633 -2.897 -7.293 1.00 65.06 176 ASP A CA 1
ATOM 1420 C C . ASP A 1 176 ? -8.269 -4.034 -8.234 1.00 65.06 176 ASP A C 1
ATOM 1422 O O . ASP A 1 176 ? -8.014 -3.753 -9.390 1.00 65.06 176 ASP A O 1
ATOM 1426 N N . ALA A 1 177 ? -8.314 -5.291 -7.793 1.00 59.12 177 ALA A N 1
ATOM 1427 C CA . ALA A 1 177 ? -8.106 -6.448 -8.657 1.00 59.12 177 ALA A CA 1
ATOM 1428 C C . ALA A 1 177 ? -9.229 -6.631 -9.690 1.00 59.12 177 ALA A C 1
ATOM 1430 O O . ALA A 1 177 ? -8.924 -6.956 -10.820 1.00 59.12 177 ALA A O 1
ATOM 1431 N N . ASP A 1 178 ? -10.484 -6.373 -9.335 1.00 58.50 178 ASP A N 1
ATOM 1432 C CA . ASP A 1 178 ? -11.703 -6.518 -10.129 1.00 58.50 178 ASP A CA 1
ATOM 1433 C C . ASP A 1 178 ? -11.891 -5.321 -11.053 1.00 58.50 178 ASP A C 1
ATOM 1435 O O . ASP A 1 178 ? -12.391 -5.493 -12.144 1.00 58.50 178 ASP A O 1
ATOM 1439 N N . ASN A 1 179 ? -11.478 -4.115 -10.655 1.00 54.72 179 ASN A N 1
ATOM 1440 C CA . ASN A 1 179 ? -11.357 -2.946 -11.524 1.00 54.72 179 ASN A CA 1
ATOM 1441 C C . ASN A 1 179 ? -10.146 -3.106 -12.427 1.00 54.72 179 ASN A C 1
ATOM 1443 O O . ASN A 1 179 ? -10.193 -2.667 -13.562 1.00 54.72 179 ASN A O 1
ATOM 1447 N N . LEU A 1 180 ? -9.061 -3.731 -11.963 1.00 49.84 180 LEU A N 1
ATOM 1448 C CA . LEU A 1 180 ? -7.968 -4.103 -12.848 1.00 49.84 180 LEU A CA 1
ATOM 1449 C C . LEU A 1 180 ? -8.461 -5.158 -13.834 1.00 49.84 180 LEU A C 1
ATOM 1451 O O . LEU A 1 180 ? -8.203 -4.980 -15.005 1.00 49.84 180 LEU A O 1
ATOM 1455 N N . LEU A 1 181 ? -9.207 -6.176 -13.392 1.00 45.91 181 LEU A N 1
ATOM 1456 C CA . LEU A 1 181 ? -9.772 -7.253 -14.210 1.00 45.91 181 LEU A CA 1
ATOM 1457 C C . LEU A 1 181 ? -10.898 -6.770 -15.123 1.00 45.91 181 LEU A C 1
ATOM 1459 O O . LEU A 1 181 ? -10.942 -7.224 -16.244 1.00 45.91 181 LEU A O 1
ATOM 1463 N N . SER A 1 182 ? -11.742 -5.824 -14.710 1.00 46.16 182 SER A N 1
ATOM 1464 C CA . SER A 1 182 ? -12.818 -5.247 -15.526 1.00 46.16 182 SER A CA 1
ATOM 1465 C C . SER A 1 182 ? -12.318 -4.120 -16.414 1.00 46.16 182 SER A C 1
ATOM 1467 O O . SER A 1 182 ? -12.775 -3.994 -17.536 1.00 46.16 182 SER A O 1
ATOM 1469 N N . SER A 1 183 ? -11.318 -3.346 -15.975 1.00 49.16 183 SER A N 1
ATOM 1470 C CA . SER A 1 183 ? -10.552 -2.490 -16.883 1.00 49.16 183 SER A CA 1
ATOM 1471 C C . SER A 1 183 ? -9.749 -3.341 -17.851 1.00 49.16 183 SER A C 1
ATOM 1473 O O . SER A 1 183 ? -9.602 -2.918 -18.982 1.00 49.16 183 SER A O 1
ATOM 1475 N N . LEU A 1 184 ? -9.271 -4.524 -17.443 1.00 44.50 184 LEU A N 1
ATOM 1476 C CA . LEU A 1 184 ? -8.680 -5.523 -18.320 1.00 44.50 184 LEU A CA 1
ATOM 1477 C C . LEU A 1 184 ? -9.748 -6.143 -19.203 1.00 44.50 184 LEU A C 1
ATOM 1479 O O . LEU A 1 184 ? -9.405 -6.332 -20.336 1.00 44.50 184 LEU A O 1
ATOM 1483 N N . ASP A 1 185 ? -10.985 -6.404 -18.784 1.00 43.00 185 ASP A N 1
ATOM 1484 C CA . ASP A 1 185 ? -12.047 -6.965 -19.633 1.00 43.00 185 ASP A CA 1
ATOM 1485 C C . ASP A 1 185 ? -12.574 -5.917 -20.623 1.00 43.00 185 ASP A C 1
ATOM 1487 O O . ASP A 1 185 ? -12.727 -6.230 -21.792 1.00 43.00 185 ASP A O 1
ATOM 1491 N N . ASP A 1 186 ? -12.733 -4.653 -20.221 1.00 42.03 186 ASP A N 1
ATOM 1492 C CA . ASP A 1 186 ? -13.041 -3.522 -21.111 1.00 42.03 186 ASP A CA 1
ATOM 1493 C C . ASP A 1 186 ? -11.856 -3.213 -22.042 1.00 42.03 186 ASP A C 1
ATOM 1495 O O . ASP A 1 186 ? -12.044 -2.884 -23.218 1.00 42.03 186 ASP A O 1
ATOM 1499 N N . TYR A 1 187 ? -10.616 -3.322 -21.537 1.00 40.56 187 TYR A N 1
ATOM 1500 C CA . TYR A 1 187 ? -9.423 -3.289 -22.382 1.00 40.56 187 TYR A CA 1
ATOM 1501 C C . TYR A 1 187 ? -9.361 -4.519 -23.266 1.00 40.56 187 TYR A C 1
ATOM 1503 O O . TYR A 1 187 ? -8.984 -4.332 -24.396 1.00 40.56 187 TYR A O 1
ATOM 1511 N N . LEU A 1 188 ? -9.716 -5.723 -22.822 1.00 34.97 188 LEU A N 1
ATOM 1512 C CA . LEU A 1 188 ? -9.663 -6.995 -23.547 1.00 34.97 188 LEU A CA 1
ATOM 1513 C C . LEU A 1 188 ? -10.867 -7.148 -24.469 1.00 34.97 188 LEU A C 1
ATOM 1515 O O . LEU A 1 188 ? -10.783 -7.962 -25.361 1.00 34.97 188 LEU A O 1
ATOM 1519 N N . GLU A 1 189 ? -11.947 -6.380 -24.347 1.00 37.31 189 GLU A N 1
ATOM 1520 C CA . GLU A 1 189 ? -13.001 -6.263 -25.361 1.00 37.31 189 GLU A CA 1
ATOM 1521 C C . GLU A 1 189 ? -12.589 -5.246 -26.429 1.00 37.31 189 GLU A C 1
ATOM 1523 O O . GLU A 1 189 ? -12.734 -5.510 -27.622 1.00 37.31 189 GLU A O 1
ATOM 1528 N N . LYS A 1 190 ? -11.981 -4.117 -26.031 1.00 36.72 190 LYS A N 1
ATOM 1529 C CA . LYS A 1 190 ? -11.355 -3.175 -26.979 1.00 36.72 190 LYS A CA 1
ATOM 1530 C C . LYS A 1 190 ? -10.095 -3.736 -27.640 1.00 36.72 190 LYS A C 1
ATOM 1532 O O . LYS A 1 190 ? -9.804 -3.382 -28.773 1.00 36.72 190 LYS A O 1
ATOM 1537 N N . ALA A 1 191 ? -9.391 -4.627 -26.957 1.00 35.72 191 ALA A N 1
ATOM 1538 C CA . ALA A 1 191 ? -8.175 -5.298 -27.383 1.00 35.72 191 ALA A CA 1
ATOM 1539 C C . ALA A 1 191 ? -8.456 -6.721 -27.882 1.00 35.72 191 ALA A C 1
ATOM 1541 O O . ALA A 1 191 ? -7.666 -7.247 -28.633 1.00 35.72 191 ALA A O 1
ATOM 1542 N N . ALA A 1 192 ? -9.611 -7.343 -27.658 1.00 33.22 192 ALA A N 1
ATOM 1543 C CA . ALA A 1 192 ? -10.042 -8.481 -28.490 1.00 33.22 192 ALA A CA 1
ATOM 1544 C C . ALA A 1 192 ? -10.384 -8.017 -29.910 1.00 33.22 192 ALA A C 1
ATOM 1546 O O . ALA A 1 192 ? -10.463 -8.829 -30.830 1.00 33.22 192 ALA A O 1
ATOM 1547 N N . LEU A 1 193 ? -10.542 -6.705 -30.095 1.00 38.19 193 LEU A N 1
ATOM 1548 C CA . LEU A 1 193 ? -10.520 -6.061 -31.397 1.00 38.19 193 LEU A CA 1
ATOM 1549 C C . LEU A 1 193 ? -9.099 -5.614 -31.825 1.00 38.19 193 LEU A C 1
ATOM 1551 O O . LEU A 1 193 ? -8.952 -5.244 -32.986 1.00 38.19 193 LEU A O 1
ATOM 1555 N N . GLU A 1 194 ? -8.059 -5.690 -30.967 1.00 45.53 194 GLU A N 1
ATOM 1556 C CA . GLU A 1 194 ? -6.706 -5.133 -31.234 1.00 45.53 194 GLU A CA 1
ATOM 1557 C C . GLU A 1 194 ? -5.430 -5.827 -30.633 1.00 45.53 194 GLU A C 1
ATOM 1559 O O . GLU A 1 194 ? -4.346 -5.308 -30.873 1.00 45.53 194 GLU A O 1
ATOM 1564 N N . ASP A 1 195 ? -5.426 -6.961 -29.913 1.00 34.47 195 ASP A N 1
ATOM 1565 C CA . ASP A 1 195 ? -4.239 -7.431 -29.154 1.00 34.47 195 ASP A CA 1
ATOM 1566 C C . ASP A 1 195 ? -3.989 -8.948 -29.144 1.00 34.47 195 ASP A C 1
ATOM 1568 O O . ASP A 1 195 ? -4.688 -9.760 -28.531 1.00 34.47 195 ASP A O 1
ATOM 1572 N N . GLU A 1 196 ? -2.856 -9.279 -29.759 1.00 32.16 196 GLU A N 1
ATOM 1573 C CA . GLU A 1 196 ? -2.004 -10.424 -29.477 1.00 32.16 196 GLU A CA 1
ATOM 1574 C C . GLU A 1 196 ? -0.964 -10.044 -28.390 1.00 32.16 196 GLU A C 1
ATOM 1576 O O . GLU A 1 196 ? 0.114 -9.557 -28.707 1.00 32.16 196 GLU A O 1
ATOM 1581 N N . GLY A 1 197 ? -1.229 -10.327 -27.107 1.00 44.41 197 GLY A N 1
ATOM 1582 C CA . GLY A 1 197 ? -0.212 -10.483 -26.048 1.00 44.41 197 GLY A CA 1
ATOM 1583 C C . GLY A 1 197 ? 0.558 -9.236 -25.547 1.00 44.41 197 GLY A C 1
ATOM 1584 O O . GLY A 1 197 ? 1.247 -8.546 -26.283 1.00 44.41 197 GLY A O 1
ATOM 1585 N N . SER A 1 198 ? 0.586 -9.046 -24.214 1.00 61.78 198 SER A N 1
ATOM 1586 C CA . SER A 1 198 ? 1.404 -8.066 -23.454 1.00 61.78 198 SER A CA 1
ATOM 1587 C C . SER A 1 198 ? 2.648 -7.523 -24.195 1.00 61.78 198 SER A C 1
ATOM 1589 O O . SER A 1 198 ? 3.642 -8.245 -24.343 1.00 61.78 198 SER A O 1
ATOM 1591 N N . THR A 1 199 ? 2.643 -6.221 -24.521 1.00 70.62 199 THR A N 1
ATOM 1592 C CA . THR A 1 199 ? 3.700 -5.501 -25.270 1.00 70.62 199 THR A CA 1
ATOM 1593 C C . THR A 1 199 ? 5.121 -5.828 -24.818 1.00 70.62 199 THR A C 1
ATOM 1595 O O . THR A 1 199 ? 5.958 -6.152 -25.637 1.00 70.62 199 THR A O 1
ATOM 1598 N N . THR A 1 200 ? 5.407 -5.881 -23.514 1.00 77.25 200 THR A N 1
ATOM 1599 C CA . THR A 1 200 ? 6.746 -6.251 -23.010 1.00 77.25 200 THR A CA 1
ATOM 1600 C C . THR A 1 200 ? 7.208 -7.637 -23.465 1.00 7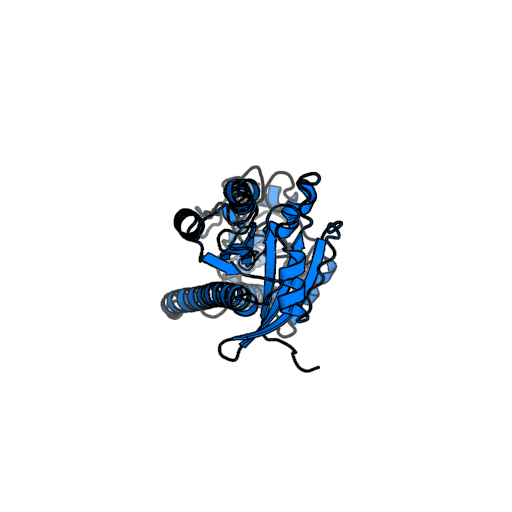7.25 200 THR A C 1
ATOM 1602 O O . THR A 1 200 ? 8.368 -7.811 -23.818 1.00 77.25 200 THR A O 1
ATOM 1605 N N . THR A 1 201 ? 6.320 -8.630 -23.448 1.00 82.88 201 THR A N 1
ATOM 1606 C CA . THR A 1 201 ? 6.647 -10.002 -23.862 1.00 82.88 201 THR A CA 1
ATOM 1607 C C . THR A 1 201 ? 6.842 -10.053 -25.371 1.00 82.88 201 THR A C 1
ATOM 1609 O O . THR A 1 201 ? 7.830 -10.623 -25.833 1.00 82.88 201 THR A O 1
ATOM 1612 N N . ARG A 1 202 ? 5.938 -9.399 -26.113 1.00 88.00 202 ARG A N 1
ATOM 1613 C CA . ARG A 1 202 ? 6.025 -9.235 -27.563 1.00 88.00 202 ARG A CA 1
ATOM 1614 C C . ARG A 1 202 ? 7.337 -8.556 -27.961 1.00 88.00 202 ARG A C 1
ATOM 1616 O O . ARG A 1 202 ? 8.150 -9.162 -28.642 1.00 88.00 202 ARG A O 1
ATOM 1623 N N . ASP A 1 203 ? 7.590 -7.347 -27.469 1.00 91.81 203 ASP A N 1
ATOM 1624 C CA . ASP A 1 203 ? 8.741 -6.522 -27.834 1.00 91.81 203 ASP A CA 1
ATOM 1625 C C . ASP A 1 203 ? 10.075 -7.201 -27.480 1.00 91.81 203 ASP A C 1
ATOM 1627 O O . ASP A 1 203 ? 10.977 -7.229 -28.310 1.00 91.81 203 ASP A O 1
ATOM 1631 N N . PHE A 1 204 ? 10.223 -7.821 -26.301 1.00 92.88 204 PHE A N 1
ATOM 1632 C CA . PHE A 1 204 ? 11.441 -8.588 -25.988 1.00 92.88 204 PHE A CA 1
ATOM 1633 C C . PHE A 1 204 ? 11.639 -9.798 -26.917 1.00 92.88 204 PHE A C 1
ATOM 1635 O O . PHE A 1 204 ? 12.772 -10.091 -27.311 1.00 92.88 204 PHE A O 1
ATOM 1642 N N . GLY A 1 205 ? 10.557 -10.500 -27.268 1.00 93.44 205 GLY A N 1
ATOM 1643 C CA . GLY A 1 205 ? 10.588 -11.611 -28.219 1.00 93.44 205 GLY A CA 1
ATOM 1644 C C . GLY A 1 205 ? 10.979 -11.158 -29.627 1.00 93.44 205 GLY A C 1
ATOM 1645 O O . GLY A 1 205 ? 11.876 -11.740 -30.236 1.00 93.44 205 GLY A O 1
ATOM 1646 N N . GLU A 1 206 ? 10.369 -10.078 -30.106 1.00 95.50 206 GLU A N 1
ATOM 1647 C CA . GLU A 1 206 ? 10.631 -9.478 -31.415 1.00 95.50 206 GLU A CA 1
ATOM 1648 C C . GLU A 1 206 ? 12.049 -8.893 -31.508 1.00 95.50 206 GLU A C 1
ATOM 1650 O O . GLU A 1 206 ? 12.721 -9.080 -32.520 1.00 95.50 206 GLU A O 1
ATOM 1655 N N . LEU A 1 207 ? 12.567 -8.266 -30.443 1.00 96.31 207 LEU A N 1
ATOM 1656 C CA . LEU A 1 207 ? 13.965 -7.820 -30.379 1.00 96.31 207 LEU A CA 1
ATOM 1657 C C . LEU A 1 207 ? 14.937 -9.002 -30.498 1.00 96.31 207 LEU A C 1
ATOM 1659 O O . LEU A 1 207 ? 15.882 -8.944 -31.289 1.00 96.31 207 LEU A O 1
ATOM 1663 N N . ASN A 1 208 ? 14.685 -10.094 -29.764 1.00 95.88 208 ASN A N 1
ATOM 1664 C CA . ASN A 1 208 ? 15.467 -11.324 -29.892 1.00 95.88 208 ASN A CA 1
ATOM 1665 C C . ASN A 1 208 ? 15.409 -11.864 -31.328 1.00 95.88 208 ASN A C 1
ATOM 1667 O O . ASN A 1 208 ? 16.438 -12.250 -31.887 1.00 95.88 208 ASN A O 1
ATOM 1671 N N . GLN A 1 209 ? 14.219 -11.878 -31.930 1.00 96.50 209 GLN A N 1
ATOM 1672 C CA . GLN A 1 209 ? 14.005 -12.356 -33.291 1.00 96.50 209 GLN A CA 1
ATOM 1673 C C . GLN A 1 209 ? 14.777 -11.518 -34.314 1.00 96.50 209 GLN A C 1
ATOM 1675 O O . GLN A 1 209 ? 15.487 -12.089 -35.143 1.00 96.50 209 GLN A O 1
ATOM 1680 N N . LEU A 1 210 ? 14.691 -10.187 -34.248 1.00 96.75 210 LEU A N 1
ATOM 1681 C CA . LEU A 1 210 ? 15.410 -9.287 -35.151 1.00 96.75 210 LEU A CA 1
ATOM 1682 C C . LEU A 1 210 ? 16.926 -9.444 -35.017 1.00 96.75 210 LEU A C 1
ATOM 1684 O O . LEU A 1 210 ? 17.615 -9.600 -36.027 1.00 96.75 210 LEU A O 1
ATOM 1688 N N . GLN A 1 211 ? 17.449 -9.468 -33.788 1.00 95.50 211 GLN A N 1
ATOM 1689 C CA . GLN A 1 211 ? 18.875 -9.688 -33.548 1.00 95.50 211 GLN A CA 1
ATOM 1690 C C . GLN A 1 211 ? 19.337 -11.044 -34.104 1.00 95.50 211 GLN A C 1
ATOM 1692 O O . GLN A 1 211 ? 20.358 -11.119 -34.788 1.00 95.50 211 GLN A O 1
ATOM 1697 N N . SER A 1 212 ? 18.571 -12.115 -33.872 1.00 95.38 212 SER A N 1
ATOM 1698 C CA . SER A 1 212 ? 18.879 -13.444 -34.413 1.00 95.38 212 SER A CA 1
ATOM 1699 C C . SER A 1 212 ? 18.790 -13.512 -35.937 1.00 95.38 212 SER A C 1
ATOM 1701 O O . SER A 1 212 ? 19.532 -14.280 -36.547 1.00 95.38 212 SER A O 1
ATOM 1703 N N . LYS A 1 213 ? 17.900 -12.733 -36.560 1.00 95.75 213 LYS A N 1
ATOM 1704 C CA . LYS A 1 213 ? 17.711 -12.702 -38.017 1.00 95.75 213 LYS A CA 1
ATOM 1705 C C . LYS A 1 213 ? 18.852 -11.985 -38.744 1.00 95.75 213 LYS A C 1
ATOM 1707 O O . LYS A 1 213 ? 19.175 -12.353 -39.873 1.00 95.75 213 LYS A O 1
ATOM 1712 N N . TYR A 1 214 ? 19.488 -11.010 -38.094 1.00 94.12 214 TYR A N 1
ATOM 1713 C CA . TYR A 1 214 ? 20.583 -10.206 -38.650 1.00 94.12 214 TYR A CA 1
ATOM 1714 C C . TYR A 1 214 ? 21.874 -10.319 -37.822 1.00 94.12 214 TYR A C 1
ATOM 1716 O O . TYR A 1 214 ? 22.401 -9.302 -37.355 1.00 94.12 214 TYR A O 1
ATOM 1724 N N . PRO A 1 215 ? 22.431 -11.533 -37.656 1.00 88.75 215 PRO A N 1
ATOM 1725 C CA . PRO A 1 215 ? 23.615 -11.733 -36.833 1.00 88.75 215 PRO A CA 1
ATOM 1726 C C . PRO A 1 215 ? 24.788 -10.917 -37.388 1.00 88.75 215 PRO A C 1
ATOM 1728 O O . PRO A 1 215 ? 25.009 -10.876 -38.599 1.00 88.75 215 PRO A O 1
ATOM 1731 N N . HIS A 1 216 ? 25.528 -10.245 -36.504 1.00 86.06 216 HIS A N 1
ATOM 1732 C CA . HIS A 1 216 ? 26.669 -9.368 -36.829 1.00 86.06 216 HIS A CA 1
ATOM 1733 C C . HIS A 1 216 ? 26.350 -8.124 -37.674 1.00 86.06 216 HIS A C 1
ATOM 1735 O O . HIS A 1 216 ? 27.256 -7.348 -37.969 1.00 86.06 216 HIS A O 1
ATOM 1741 N N . ARG A 1 217 ? 25.090 -7.921 -38.069 1.00 91.25 217 ARG A N 1
ATOM 1742 C CA . ARG A 1 217 ? 24.654 -6.777 -38.885 1.00 91.25 217 ARG A CA 1
ATOM 1743 C C . ARG A 1 217 ? 23.689 -5.861 -38.144 1.00 91.25 217 ARG A C 1
ATOM 1745 O O . ARG A 1 217 ? 23.612 -4.683 -38.467 1.00 91.25 217 ARG A O 1
ATOM 1752 N N . LEU A 1 218 ? 22.981 -6.397 -37.154 1.00 94.88 218 LEU A N 1
ATOM 1753 C CA . LEU A 1 218 ? 22.164 -5.651 -36.212 1.00 94.88 218 LEU A CA 1
ATOM 1754 C C . LEU A 1 218 ? 22.673 -5.912 -34.796 1.00 94.88 218 LEU A C 1
ATOM 1756 O O . LEU A 1 218 ? 22.963 -7.053 -34.434 1.00 94.88 218 LEU A O 1
ATOM 1760 N N . VAL A 1 219 ? 22.742 -4.851 -33.998 1.00 95.69 219 VAL A N 1
ATOM 1761 C CA . VAL A 1 219 ? 23.013 -4.935 -32.564 1.00 95.69 219 VAL A CA 1
ATOM 1762 C C . VAL A 1 219 ? 21.892 -4.214 -31.832 1.00 95.69 219 VAL A C 1
ATOM 1764 O O . VAL A 1 219 ? 21.683 -3.018 -32.025 1.00 95.69 219 VAL A O 1
ATOM 1767 N N . VAL A 1 220 ? 21.175 -4.947 -30.990 1.00 97.44 220 VAL A N 1
ATOM 1768 C CA . VAL A 1 220 ? 20.186 -4.410 -30.061 1.00 97.44 220 VAL A CA 1
ATOM 1769 C C . VAL A 1 220 ? 20.890 -4.072 -28.749 1.00 97.44 220 VAL A C 1
ATOM 1771 O O . VAL A 1 220 ? 21.652 -4.871 -28.200 1.00 97.44 220 VAL A O 1
ATOM 1774 N N . LEU A 1 221 ? 20.627 -2.869 -28.244 1.00 96.94 221 LEU A N 1
ATOM 1775 C CA . LEU A 1 221 ? 21.145 -2.367 -26.976 1.00 96.94 221 LEU A CA 1
ATOM 1776 C C . LEU A 1 221 ? 19.955 -1.991 -26.089 1.00 96.94 221 LEU A C 1
ATOM 1778 O O . LEU A 1 221 ? 19.215 -1.057 -26.394 1.00 96.94 221 LEU A O 1
ATOM 1782 N N . GLY A 1 222 ? 19.748 -2.738 -25.008 1.00 95.88 222 GLY A N 1
ATOM 1783 C CA . GLY A 1 222 ? 18.704 -2.466 -24.027 1.00 95.88 222 GLY A CA 1
ATOM 1784 C C . GLY A 1 222 ? 19.219 -1.563 -22.912 1.00 95.88 222 GLY A C 1
ATOM 1785 O O . GLY A 1 222 ? 20.241 -1.866 -22.301 1.00 95.88 222 GLY A O 1
ATOM 1786 N N . PHE A 1 223 ? 18.485 -0.492 -22.617 1.00 95.88 223 PHE A N 1
ATOM 1787 C CA . PHE A 1 223 ? 18.785 0.446 -21.533 1.00 95.88 223 PHE A CA 1
ATOM 1788 C C . PHE A 1 223 ? 17.647 0.423 -20.514 1.00 95.88 223 PHE A C 1
ATOM 1790 O O . PHE A 1 223 ? 16.631 1.095 -20.709 1.00 95.88 223 PHE A O 1
ATOM 1797 N N . PRO A 1 224 ? 17.773 -0.369 -19.443 1.00 93.38 224 PRO A N 1
ATOM 1798 C CA . PRO A 1 224 ? 16.792 -0.369 -18.374 1.00 93.38 224 PRO A CA 1
ATOM 1799 C C . PRO A 1 224 ? 16.731 1.013 -17.714 1.00 93.38 224 PRO A C 1
ATOM 1801 O O . PRO A 1 224 ? 17.757 1.638 -17.448 1.00 93.38 224 PRO A O 1
ATOM 1804 N N . CYS A 1 225 ? 15.534 1.498 -17.407 1.00 90.06 225 CYS A N 1
ATOM 1805 C CA . CYS A 1 225 ? 15.351 2.743 -16.670 1.00 90.06 225 CYS A CA 1
ATOM 1806 C C . CYS A 1 225 ? 14.162 2.603 -15.724 1.00 90.06 225 CYS A C 1
ATOM 1808 O O . CYS A 1 225 ? 13.263 1.801 -15.959 1.00 90.06 225 CYS A O 1
ATOM 1810 N N . ASN A 1 226 ? 14.153 3.379 -14.640 1.00 86.69 226 ASN A N 1
ATOM 1811 C CA . ASN A 1 226 ? 13.055 3.346 -13.670 1.00 86.69 226 ASN A CA 1
ATOM 1812 C C . ASN A 1 226 ? 12.198 4.617 -13.684 1.00 86.69 226 ASN A C 1
ATOM 1814 O O . ASN A 1 226 ? 11.444 4.876 -12.749 1.00 86.69 226 ASN A O 1
ATOM 1818 N N . GLN A 1 227 ? 12.341 5.439 -14.724 1.00 87.88 227 GLN A N 1
ATOM 1819 C CA . GLN A 1 227 ? 11.712 6.756 -14.782 1.00 87.88 227 GLN A CA 1
ATOM 1820 C C . GLN A 1 227 ? 10.222 6.688 -15.134 1.00 87.88 227 GLN A C 1
ATOM 1822 O O . GLN A 1 227 ? 9.515 7.658 -14.924 1.00 87.88 227 GLN A O 1
ATOM 1827 N N . PHE A 1 228 ? 9.703 5.556 -15.609 1.00 84.75 228 PHE A N 1
ATOM 1828 C CA . PHE A 1 228 ? 8.295 5.432 -15.991 1.00 84.75 228 PHE A CA 1
ATOM 1829 C C . PHE A 1 228 ? 7.499 4.746 -14.887 1.00 84.75 228 PHE A C 1
ATOM 1831 O O . PHE A 1 228 ? 7.399 3.521 -14.848 1.00 84.75 228 PHE A O 1
ATOM 1838 N N . GLY A 1 229 ? 6.986 5.543 -13.944 1.00 70.12 229 GLY A N 1
ATOM 1839 C CA . GLY A 1 229 ? 6.147 5.054 -12.844 1.00 70.12 229 GLY A CA 1
ATOM 1840 C C . GLY A 1 229 ? 6.817 4.035 -11.922 1.00 70.12 229 GLY A C 1
ATOM 1841 O O . GLY A 1 229 ? 6.127 3.210 -11.328 1.00 70.12 229 GLY A O 1
ATOM 1842 N N . TYR A 1 230 ? 8.149 4.059 -11.836 1.00 71.81 230 TYR A N 1
ATOM 1843 C CA . TYR A 1 230 ? 8.948 3.085 -11.096 1.00 71.81 230 TYR A CA 1
ATOM 1844 C C . TYR A 1 230 ? 8.650 1.619 -11.476 1.00 71.81 230 TYR A C 1
ATOM 1846 O O . TYR A 1 230 ? 8.594 0.741 -10.617 1.00 71.81 230 TYR A O 1
ATOM 1854 N N . GLN A 1 231 ? 8.387 1.341 -12.759 1.00 66.62 231 GLN A N 1
ATOM 1855 C CA . GLN A 1 231 ? 8.041 -0.010 -13.221 1.00 66.62 231 GLN A CA 1
ATOM 1856 C C . GLN A 1 231 ? 9.208 -1.004 -13.155 1.00 66.62 231 GLN A C 1
ATOM 1858 O O . GLN A 1 231 ? 8.983 -2.196 -12.952 1.00 66.62 231 GLN A O 1
ATOM 1863 N N . GLU A 1 232 ? 10.444 -0.532 -13.301 1.00 68.62 232 GLU A N 1
ATOM 1864 C CA . GLU A 1 232 ? 11.649 -1.358 -13.271 1.00 68.62 232 GLU A CA 1
ATOM 1865 C C . GLU A 1 232 ? 12.285 -1.272 -11.883 1.00 68.62 232 GLU A C 1
ATOM 1867 O O . GLU A 1 232 ? 13.254 -0.549 -11.662 1.00 68.62 232 GLU A O 1
ATOM 1872 N N . ASN A 1 233 ? 11.721 -1.969 -10.900 1.00 68.69 233 ASN A N 1
ATOM 1873 C CA . ASN A 1 233 ? 12.203 -1.898 -9.515 1.00 68.69 233 ASN A CA 1
ATOM 1874 C C . ASN A 1 233 ? 13.441 -2.763 -9.233 1.00 68.69 233 ASN A C 1
ATOM 1876 O O . ASN A 1 233 ? 13.959 -2.719 -8.118 1.00 68.69 233 ASN A O 1
ATOM 1880 N N . CYS A 1 234 ? 13.946 -3.516 -10.215 1.00 77.31 234 CYS A N 1
ATOM 1881 C CA . CYS A 1 234 ? 15.131 -4.353 -10.043 1.00 77.31 234 CYS A CA 1
ATOM 1882 C C . CYS A 1 234 ? 16.420 -3.522 -9.964 1.00 77.31 234 CYS A C 1
ATOM 1884 O O . CYS A 1 234 ? 16.565 -2.493 -10.629 1.00 77.31 234 CYS A O 1
ATOM 1886 N N . SER A 1 235 ? 17.391 -3.981 -9.179 1.00 84.62 235 SER A N 1
ATOM 1887 C CA . SER A 1 235 ? 18.779 -3.508 -9.261 1.00 84.62 235 SER A CA 1
ATOM 1888 C C . SER A 1 235 ? 19.475 -4.047 -10.520 1.00 84.62 235 SER A C 1
ATOM 1890 O O . SER A 1 235 ? 19.010 -5.019 -11.113 1.00 84.62 235 SER A O 1
ATOM 1892 N N . ASN A 1 236 ? 20.621 -3.471 -10.916 1.00 88.12 236 ASN A N 1
ATOM 1893 C CA . ASN A 1 236 ? 21.394 -3.937 -12.084 1.00 88.12 236 ASN A CA 1
ATOM 1894 C C . ASN A 1 236 ? 21.661 -5.456 -12.059 1.00 88.12 236 ASN A C 1
ATOM 1896 O O . ASN A 1 236 ? 21.570 -6.114 -13.092 1.00 88.12 236 ASN A O 1
ATOM 1900 N N . GLY A 1 237 ? 21.929 -6.026 -10.878 1.00 84.56 237 GLY A N 1
ATOM 1901 C CA . GLY A 1 237 ? 22.175 -7.464 -10.711 1.00 84.56 237 GLY A CA 1
ATOM 1902 C C . GLY A 1 237 ? 20.926 -8.350 -10.806 1.00 84.56 237 GLY A C 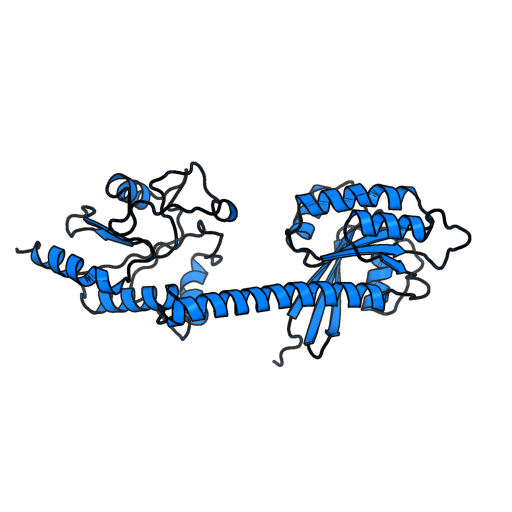1
ATOM 1903 O O . GLY A 1 237 ? 21.049 -9.564 -10.940 1.00 84.56 237 GLY A O 1
ATOM 1904 N N . GLU A 1 238 ? 19.726 -7.770 -10.748 1.00 87.12 238 GLU A N 1
ATOM 1905 C CA . GLU A 1 238 ? 18.453 -8.502 -10.724 1.00 87.12 238 GLU A CA 1
ATOM 1906 C C . GLU A 1 238 ? 17.716 -8.477 -12.067 1.00 87.12 238 GLU A C 1
ATOM 1908 O O . GLU A 1 238 ? 16.839 -9.310 -12.285 1.00 87.12 238 GLU A O 1
ATOM 1913 N N . ILE A 1 239 ? 18.076 -7.570 -12.982 1.00 88.19 239 ILE A N 1
ATOM 1914 C CA . ILE A 1 239 ? 17.355 -7.359 -14.250 1.00 88.19 239 ILE A CA 1
ATOM 1915 C C . ILE A 1 239 ? 17.300 -8.642 -15.081 1.00 88.19 239 ILE A C 1
ATOM 1917 O O . ILE A 1 239 ? 16.223 -9.065 -15.487 1.00 88.19 239 ILE A O 1
ATOM 1921 N N . LEU A 1 240 ? 18.433 -9.318 -15.288 1.00 91.00 240 LEU A N 1
ATOM 1922 C CA . LEU A 1 240 ? 18.459 -10.554 -16.081 1.00 91.00 240 LEU A CA 1
ATOM 1923 C C . LEU A 1 240 ? 17.629 -11.674 -15.438 1.00 91.00 240 LEU A C 1
ATOM 1925 O O . LEU A 1 240 ? 16.903 -12.382 -16.134 1.00 91.00 240 LEU A O 1
ATOM 1929 N N . SER A 1 241 ? 17.681 -11.794 -14.110 1.00 84.06 241 SER A N 1
ATOM 1930 C CA . SER A 1 241 ? 16.860 -12.749 -13.359 1.00 84.06 241 SER A CA 1
ATOM 1931 C C . SER A 1 241 ? 15.368 -12.426 -13.481 1.00 84.06 241 SER A C 1
ATOM 1933 O O . SER A 1 241 ? 14.549 -13.332 -13.628 1.00 84.06 241 SER A O 1
ATOM 1935 N N . SER A 1 242 ? 15.007 -11.142 -13.473 1.00 83.31 242 SER A N 1
ATOM 1936 C CA . SER A 1 242 ? 13.633 -10.675 -13.673 1.00 83.31 242 SER A CA 1
ATOM 1937 C C . SER A 1 242 ? 13.122 -11.002 -15.077 1.00 83.31 242 SER A C 1
ATOM 1939 O O . SER A 1 242 ? 12.049 -11.589 -15.222 1.00 83.31 242 SER A O 1
ATOM 1941 N N . LEU A 1 243 ? 13.926 -10.740 -16.112 1.00 87.06 243 LEU A N 1
ATOM 1942 C CA . LEU A 1 243 ? 13.587 -11.099 -17.490 1.00 87.06 243 LEU A CA 1
ATOM 1943 C C . LEU A 1 243 ? 13.377 -12.611 -17.646 1.00 87.06 243 LEU A C 1
ATOM 1945 O O . LEU A 1 243 ? 12.441 -13.033 -18.324 1.00 87.06 243 LEU A O 1
ATOM 1949 N N . GLN A 1 244 ? 14.198 -13.421 -16.974 1.00 88.50 244 GLN A N 1
ATOM 1950 C CA . GLN A 1 244 ? 14.125 -14.879 -17.040 1.00 88.50 244 GLN A CA 1
ATOM 1951 C C . GLN A 1 244 ? 12.921 -15.468 -16.301 1.00 88.50 244 GLN A C 1
ATOM 1953 O O . GLN A 1 244 ? 12.336 -16.452 -16.764 1.00 88.50 244 GLN A O 1
ATOM 1958 N N . HIS A 1 245 ? 12.548 -14.903 -15.154 1.00 77.00 245 HIS A N 1
ATOM 1959 C CA . HIS A 1 245 ? 11.605 -15.546 -14.236 1.00 77.00 245 HIS A CA 1
ATOM 1960 C C . HIS A 1 245 ? 10.278 -14.809 -14.057 1.00 77.00 245 HIS A C 1
ATOM 1962 O O . HIS A 1 245 ? 9.299 -15.447 -13.677 1.00 77.00 245 HIS A O 1
ATOM 1968 N N . VAL A 1 246 ? 10.226 -13.506 -14.329 1.00 78.12 246 VAL A N 1
ATOM 1969 C CA . VAL A 1 246 ? 9.074 -12.650 -14.019 1.00 78.12 246 VAL A CA 1
ATOM 1970 C C . VAL A 1 246 ? 8.402 -12.154 -15.293 1.00 78.12 246 VAL A C 1
ATOM 1972 O O . VAL A 1 246 ? 7.262 -12.523 -15.560 1.00 78.12 246 VAL A O 1
ATOM 1975 N N . ARG A 1 247 ? 9.089 -11.323 -16.084 1.00 76.12 247 ARG A N 1
ATOM 1976 C CA . ARG A 1 247 ? 8.546 -10.746 -17.321 1.00 76.12 247 ARG A CA 1
ATOM 1977 C C . ARG A 1 247 ? 9.700 -10.362 -18.254 1.00 76.12 247 ARG A C 1
ATOM 1979 O O . ARG A 1 247 ? 10.473 -9.492 -17.872 1.00 76.12 247 ARG A O 1
ATOM 1986 N N . PRO A 1 248 ? 9.834 -10.958 -19.450 1.00 81.56 248 PRO A N 1
ATOM 1987 C CA . PRO A 1 248 ? 8.903 -11.894 -20.094 1.00 81.56 248 PRO A CA 1
ATOM 1988 C C . PRO A 1 248 ? 8.664 -13.214 -19.347 1.00 81.56 248 PRO A C 1
ATOM 1990 O O . PRO A 1 248 ? 7.593 -13.797 -19.487 1.00 81.56 248 PRO A O 1
ATOM 1993 N N . GLY A 1 249 ? 9.602 -13.647 -18.502 1.00 82.56 249 GLY A N 1
ATOM 1994 C CA . GLY A 1 249 ? 9.467 -14.883 -17.734 1.00 82.56 249 GLY A CA 1
ATOM 1995 C C . GLY A 1 249 ? 9.651 -16.129 -18.605 1.00 82.56 249 GLY A C 1
ATOM 1996 O O . GLY A 1 249 ? 10.229 -16.069 -19.689 1.00 82.56 249 GLY A O 1
ATOM 1997 N N . GLY A 1 250 ? 9.207 -17.292 -18.122 1.00 82.81 250 GLY A N 1
ATOM 1998 C CA . GLY A 1 250 ? 9.236 -18.537 -18.908 1.00 82.81 250 GLY A CA 1
ATOM 1999 C C . GLY A 1 250 ? 10.636 -19.028 -19.306 1.00 82.81 250 GLY A C 1
ATOM 2000 O O . GLY A 1 250 ? 10.766 -19.810 -20.242 1.00 82.81 250 GLY A O 1
ATOM 2001 N N . GLY A 1 251 ? 11.692 -18.573 -18.623 1.00 87.00 251 GLY A N 1
ATOM 2002 C CA . GLY A 1 251 ? 13.075 -18.884 -18.981 1.00 87.00 251 GLY A CA 1
ATOM 2003 C C . GLY A 1 251 ? 13.658 -17.988 -20.076 1.00 87.00 251 GLY A C 1
ATOM 2004 O O . GLY A 1 251 ? 14.738 -18.304 -20.577 1.00 87.00 251 GLY A O 1
ATOM 2005 N N . PHE A 1 252 ? 12.982 -16.891 -20.438 1.00 91.69 252 PHE A N 1
ATOM 2006 C CA . PHE A 1 252 ? 13.455 -15.935 -21.436 1.00 91.69 252 PHE A CA 1
ATOM 2007 C C . PHE A 1 252 ? 14.874 -15.444 -21.129 1.00 91.69 252 PHE A C 1
ATOM 2009 O O . PHE A 1 252 ? 15.234 -15.146 -19.991 1.00 91.69 252 PHE A O 1
ATOM 2016 N N . ARG A 1 253 ? 15.697 -15.337 -22.171 1.00 92.81 253 ARG A N 1
ATOM 2017 C CA . ARG A 1 253 ? 17.029 -14.742 -22.083 1.00 92.81 253 ARG A CA 1
ATOM 2018 C C . ARG A 1 253 ? 17.195 -13.778 -23.251 1.00 92.81 253 ARG A C 1
ATOM 2020 O O . ARG A 1 253 ? 17.022 -14.216 -24.393 1.00 92.81 253 ARG A O 1
ATOM 2027 N N . PRO A 1 254 ? 17.512 -12.497 -23.002 1.00 94.56 254 PRO A N 1
ATOM 2028 C CA . PRO A 1 254 ? 17.844 -11.595 -24.091 1.00 94.56 254 PRO A CA 1
ATOM 2029 C C . PRO A 1 254 ? 19.104 -12.119 -24.785 1.00 94.56 254 PRO A C 1
ATOM 2031 O O . PRO A 1 254 ? 20.086 -12.466 -24.128 1.00 94.56 254 PRO A O 1
ATOM 2034 N N . ASN A 1 255 ? 19.078 -12.199 -26.114 1.00 95.44 255 ASN A N 1
ATOM 2035 C CA . ASN A 1 255 ? 20.257 -12.538 -26.918 1.00 95.44 255 ASN A CA 1
ATOM 2036 C C . ASN A 1 255 ? 21.093 -11.295 -27.268 1.00 95.44 255 ASN A C 1
ATOM 2038 O O . ASN A 1 255 ? 21.967 -11.358 -28.133 1.00 95.44 255 ASN A O 1
ATOM 2042 N N . PHE A 1 256 ? 20.799 -10.181 -26.598 1.00 95.38 256 PHE A N 1
ATOM 2043 C CA . PHE A 1 256 ? 21.335 -8.853 -26.826 1.00 95.38 256 PHE A CA 1
ATOM 2044 C C . PHE A 1 256 ? 21.790 -8.193 -25.527 1.00 95.38 256 PHE A C 1
ATOM 2046 O O . PHE A 1 256 ? 21.454 -8.638 -24.428 1.00 95.38 256 PHE A O 1
ATOM 2053 N N . THR A 1 257 ? 22.589 -7.136 -25.660 1.00 95.38 257 THR A N 1
ATOM 2054 C CA . THR A 1 257 ? 23.215 -6.472 -24.517 1.00 95.38 257 THR A CA 1
ATOM 2055 C C . THR A 1 257 ? 22.182 -5.675 -23.736 1.00 95.38 257 THR A C 1
ATOM 2057 O O . THR A 1 257 ? 21.491 -4.829 -24.299 1.00 95.38 257 THR A O 1
ATOM 2060 N N . ILE A 1 258 ? 22.126 -5.908 -22.428 1.00 95.25 258 ILE A N 1
ATOM 2061 C CA . ILE A 1 258 ? 21.394 -5.081 -21.470 1.00 95.25 258 ILE A CA 1
ATOM 2062 C C . ILE A 1 258 ? 22.424 -4.284 -20.666 1.00 95.25 258 ILE A C 1
ATOM 2064 O O . ILE A 1 258 ? 23.312 -4.876 -20.053 1.00 95.25 258 ILE A O 1
ATOM 2068 N N . PHE A 1 259 ? 22.330 -2.956 -20.696 1.00 96.00 259 PHE A N 1
AT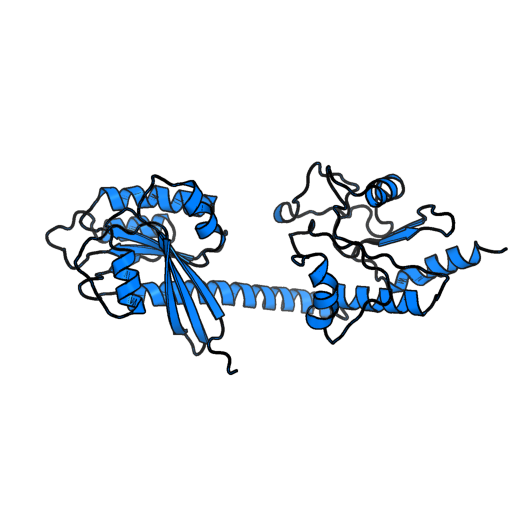OM 2069 C CA . PHE A 1 259 ? 23.210 -2.054 -19.954 1.00 96.00 259 PHE A CA 1
ATOM 2070 C C . PHE A 1 259 ? 22.787 -1.910 -18.491 1.00 96.00 259 PHE A C 1
ATOM 2072 O O . PHE A 1 259 ? 21.705 -2.334 -18.078 1.00 96.00 259 PHE A O 1
ATOM 2079 N N . GLU A 1 260 ? 23.653 -1.268 -17.709 1.00 93.50 260 GLU A N 1
ATOM 2080 C CA . GLU A 1 260 ? 23.274 -0.743 -16.403 1.00 93.50 260 GLU A CA 1
ATOM 2081 C C . GLU A 1 260 ? 22.154 0.291 -16.528 1.00 93.50 260 GLU A C 1
ATOM 2083 O O . GLU A 1 260 ? 22.020 0.985 -17.540 1.00 93.50 260 GLU A O 1
ATOM 2088 N N . LYS A 1 261 ? 21.358 0.403 -15.467 1.00 93.06 261 LYS A N 1
ATOM 2089 C CA . LYS A 1 261 ? 20.264 1.361 -15.401 1.00 93.06 261 LYS A CA 1
ATOM 2090 C C . LYS A 1 261 ? 20.767 2.783 -15.555 1.00 93.06 261 LYS A C 1
ATOM 2092 O O . LYS A 1 261 ? 21.705 3.196 -14.876 1.00 93.06 261 LYS A O 1
ATOM 2097 N N . CYS A 1 262 ? 20.063 3.546 -16.376 1.00 94.69 262 CYS A N 1
ATOM 2098 C CA . CYS A 1 262 ? 20.341 4.957 -16.571 1.00 94.69 262 CYS A CA 1
ATOM 2099 C C . CYS A 1 262 ? 19.053 5.774 -16.659 1.00 94.69 262 CYS A C 1
ATOM 2101 O O . CYS A 1 262 ? 17.974 5.248 -16.939 1.00 94.69 262 CYS A O 1
ATOM 2103 N N . ASP A 1 263 ? 19.189 7.081 -16.466 1.00 95.38 263 ASP A N 1
ATOM 2104 C CA . ASP A 1 263 ? 18.120 8.029 -16.744 1.00 95.38 263 ASP A CA 1
ATOM 2105 C C . ASP A 1 263 ? 18.118 8.363 -18.240 1.00 95.38 263 ASP A C 1
ATOM 2107 O O . ASP A 1 263 ? 19.152 8.656 -18.837 1.00 95.38 263 ASP A O 1
ATOM 2111 N N . VAL A 1 264 ? 16.946 8.315 -18.862 1.00 95.56 264 VAL A N 1
ATOM 2112 C CA . VAL A 1 264 ? 16.726 8.664 -20.273 1.00 95.56 264 VAL A CA 1
ATOM 2113 C C . VAL A 1 264 ? 16.135 10.069 -20.431 1.00 95.56 264 VAL A C 1
ATOM 2115 O O . VAL A 1 264 ? 16.159 10.627 -21.528 1.00 95.56 264 VAL A O 1
ATOM 2118 N N . ASN A 1 265 ? 15.643 10.658 -19.335 1.00 95.94 265 ASN A N 1
ATOM 2119 C CA . ASN A 1 265 ? 15.044 11.992 -19.265 1.00 95.94 265 ASN A CA 1
ATOM 2120 C C . ASN A 1 265 ? 15.527 12.812 -18.051 1.00 95.94 265 ASN A C 1
ATOM 2122 O O . ASN A 1 265 ? 16.085 12.275 -17.092 1.00 95.94 265 ASN A O 1
ATOM 2126 N N . GLY A 1 266 ? 15.269 14.125 -18.078 1.00 94.00 266 GLY A N 1
ATOM 2127 C CA . GLY A 1 266 ? 15.599 15.063 -16.999 1.00 94.00 266 GLY A CA 1
ATOM 2128 C C . GLY A 1 266 ? 17.087 15.420 -16.882 1.00 94.00 266 GLY A C 1
ATOM 2129 O O . GLY A 1 266 ? 17.887 15.150 -17.777 1.00 94.00 266 GLY A O 1
ATOM 2130 N N . THR A 1 267 ? 17.465 16.041 -15.764 1.00 93.62 267 THR A N 1
ATOM 2131 C CA . THR A 1 267 ? 18.815 16.590 -15.524 1.00 93.62 267 THR A CA 1
ATOM 2132 C C . THR A 1 267 ? 19.936 15.560 -15.678 1.00 93.62 267 THR A C 1
ATOM 2134 O O . THR A 1 267 ? 21.008 15.896 -16.170 1.00 93.62 267 THR A O 1
ATOM 2137 N N . ASN A 1 268 ? 19.685 14.305 -15.302 1.00 94.75 268 ASN A N 1
ATOM 2138 C CA . ASN A 1 268 ? 20.684 13.234 -15.339 1.00 94.75 268 ASN A CA 1
ATOM 2139 C C . ASN A 1 268 ? 20.603 12.381 -16.617 1.00 94.75 268 ASN A C 1
ATOM 2141 O O . ASN A 1 268 ? 21.121 11.266 -16.631 1.00 94.75 268 ASN A O 1
ATOM 2145 N N . THR A 1 269 ? 19.938 12.874 -17.673 1.00 96.50 269 THR A N 1
ATOM 2146 C CA . THR A 1 269 ? 19.784 12.141 -18.940 1.00 96.50 269 THR A CA 1
ATOM 2147 C C . THR A 1 269 ? 21.136 11.624 -19.431 1.00 96.50 269 THR A C 1
ATOM 2149 O O . THR A 1 269 ? 22.080 12.391 -19.628 1.00 96.50 269 THR A O 1
ATOM 2152 N N . HIS A 1 270 ? 21.213 10.321 -19.682 1.00 97.75 270 HIS A N 1
ATOM 2153 C CA . HIS A 1 270 ? 22.400 9.674 -20.209 1.00 97.75 270 HIS A CA 1
ATOM 2154 C C . HIS A 1 270 ? 22.782 10.278 -21.578 1.00 97.75 270 HIS A C 1
ATOM 2156 O O . HIS A 1 270 ? 21.897 10.464 -22.422 1.00 97.75 270 HIS A O 1
ATOM 2162 N N . PRO A 1 271 ? 24.076 10.540 -21.859 1.00 97.19 271 PRO A N 1
ATOM 2163 C CA . PRO A 1 271 ? 24.504 11.275 -23.055 1.00 97.19 271 PRO A CA 1
ATOM 2164 C C . PRO A 1 271 ? 23.983 10.713 -24.383 1.00 97.19 271 PRO A C 1
ATOM 2166 O O . PRO A 1 271 ? 23.630 11.477 -25.277 1.00 97.19 271 PRO A O 1
ATOM 2169 N N . VAL A 1 272 ? 23.871 9.385 -24.497 1.00 96.38 272 VAL A N 1
ATOM 2170 C CA . VAL A 1 272 ? 23.286 8.726 -25.680 1.00 96.38 272 VAL A CA 1
ATOM 2171 C C . VAL A 1 272 ? 21.839 9.166 -25.905 1.00 96.38 272 VAL A C 1
ATOM 2173 O O . VAL A 1 272 ? 21.484 9.528 -27.020 1.00 96.38 272 VAL A O 1
ATOM 2176 N N . PHE A 1 273 ? 21.008 9.205 -24.862 1.00 97.38 273 PHE A N 1
ATOM 2177 C CA . PHE A 1 273 ? 19.615 9.635 -24.991 1.00 97.38 273 PHE A CA 1
ATOM 2178 C C . PHE A 1 273 ? 19.495 11.141 -25.213 1.00 97.38 273 PHE A C 1
ATOM 2180 O O . PHE A 1 273 ? 18.609 11.567 -25.946 1.00 97.38 273 PHE A O 1
ATOM 2187 N N . ALA A 1 274 ? 20.393 11.949 -24.643 1.00 96.50 274 ALA A N 1
ATOM 2188 C CA . ALA A 1 274 ? 20.448 13.376 -24.953 1.00 96.50 274 ALA A CA 1
ATOM 2189 C C . ALA A 1 274 ? 20.726 13.605 -26.451 1.00 96.50 274 ALA A C 1
ATOM 2191 O O . ALA A 1 274 ? 19.989 14.340 -27.103 1.00 96.50 274 ALA A O 1
ATOM 2192 N N . TYR A 1 275 ? 21.724 12.911 -27.010 1.00 97.06 275 TYR A N 1
ATOM 2193 C CA . TYR A 1 275 ? 22.063 12.971 -28.435 1.00 97.06 275 TYR A CA 1
ATOM 2194 C C . TYR A 1 275 ? 20.933 12.447 -29.335 1.00 97.06 275 TYR A C 1
ATOM 2196 O O . TYR A 1 275 ? 20.551 13.101 -30.303 1.00 97.06 275 TYR A O 1
ATOM 2204 N N . LEU A 1 276 ? 20.350 11.292 -29.002 1.00 97.75 276 LEU A N 1
ATOM 2205 C CA . LEU A 1 276 ? 19.270 10.693 -29.789 1.00 97.75 276 LEU A CA 1
ATOM 2206 C C . LEU A 1 276 ? 18.007 11.563 -29.803 1.00 97.75 276 LEU A C 1
ATOM 2208 O O . LEU A 1 276 ? 17.409 11.730 -30.862 1.00 97.75 276 LEU A O 1
ATOM 2212 N N . LYS A 1 277 ? 17.619 12.153 -28.663 1.00 96.06 277 LYS A N 1
ATOM 2213 C CA . LYS A 1 277 ? 16.464 13.063 -28.576 1.00 96.06 277 LYS A CA 1
ATOM 2214 C C . LYS A 1 277 ? 16.705 14.405 -29.270 1.00 96.06 277 LYS A C 1
ATOM 2216 O O . LYS A 1 277 ? 15.744 15.008 -29.734 1.00 96.06 277 LYS A O 1
ATOM 2221 N N . ASP A 1 278 ? 17.950 14.876 -29.342 1.00 95.69 278 ASP A N 1
ATOM 2222 C CA . ASP A 1 278 ? 18.311 16.074 -30.115 1.00 95.69 278 ASP A CA 1
ATOM 2223 C C . ASP A 1 278 ? 18.129 15.838 -31.623 1.00 95.69 278 ASP A C 1
ATOM 2225 O O . ASP A 1 278 ? 17.520 16.651 -32.317 1.00 95.69 278 ASP A O 1
ATOM 2229 N N . LYS A 1 279 ? 18.592 14.686 -32.127 1.00 97.38 279 LYS A N 1
ATOM 2230 C CA . LYS A 1 279 ? 18.489 14.332 -33.553 1.00 97.38 279 LYS A CA 1
ATOM 2231 C C . LYS A 1 279 ? 17.103 13.854 -33.975 1.00 97.38 279 LYS A C 1
ATOM 2233 O O . LYS A 1 279 ? 16.688 14.124 -35.098 1.00 97.38 279 LYS A O 1
ATOM 2238 N N . LEU A 1 280 ? 16.401 13.152 -33.090 1.00 96.69 280 LEU A N 1
ATOM 2239 C CA . LEU A 1 280 ? 15.084 12.562 -33.327 1.00 96.69 280 LEU A CA 1
ATOM 2240 C C . LEU A 1 280 ? 14.124 12.983 -32.195 1.00 96.69 280 LEU A C 1
ATOM 2242 O O . LEU A 1 280 ? 13.864 12.214 -31.260 1.00 96.69 280 LEU A O 1
ATOM 2246 N N . PRO A 1 281 ? 13.607 14.225 -32.237 1.00 93.38 281 PRO A N 1
ATOM 2247 C CA . PRO A 1 281 ? 12.833 14.800 -31.136 1.00 93.38 281 PRO A CA 1
ATOM 2248 C C . PRO A 1 281 ? 11.483 14.120 -30.903 1.00 93.38 281 PRO A C 1
ATOM 2250 O O . PRO A 1 281 ? 11.007 14.124 -29.769 1.00 93.38 281 PRO A O 1
ATOM 2253 N N . TYR A 1 282 ? 10.896 13.513 -31.937 1.00 93.69 282 TYR A N 1
ATOM 2254 C CA . TYR A 1 282 ? 9.579 12.881 -31.883 1.00 93.69 282 TYR A CA 1
ATOM 2255 C C . TYR A 1 282 ? 9.601 11.519 -32.579 1.00 93.69 282 TYR A C 1
ATOM 2257 O O . TYR A 1 282 ? 10.356 11.358 -33.540 1.00 93.69 282 TYR A O 1
ATOM 2265 N N . PRO A 1 283 ? 8.796 10.545 -32.123 1.00 93.94 283 PRO A N 1
ATOM 2266 C CA . PRO A 1 283 ? 8.535 9.339 -32.892 1.00 93.94 283 PRO A CA 1
ATOM 2267 C C . PRO A 1 283 ? 7.872 9.650 -34.231 1.00 93.94 283 PRO A C 1
ATOM 2269 O O . PRO A 1 283 ? 6.946 10.460 -34.293 1.00 93.94 283 PRO A O 1
ATOM 2272 N N . ASP A 1 284 ? 8.297 8.960 -35.284 1.00 93.50 284 ASP A N 1
ATOM 2273 C CA . ASP A 1 284 ? 7.725 9.107 -36.623 1.00 93.50 284 ASP A CA 1
ATOM 2274 C C . ASP A 1 284 ? 6.257 8.651 -36.686 1.00 93.50 284 ASP A C 1
ATOM 2276 O O . ASP A 1 284 ? 5.469 9.198 -37.455 1.00 93.50 284 ASP A O 1
ATOM 2280 N N . ASP A 1 285 ? 5.881 7.656 -35.878 1.00 90.38 285 ASP A N 1
ATOM 2281 C CA . ASP A 1 285 ? 4.536 7.072 -35.831 1.00 90.38 285 ASP A CA 1
ATOM 2282 C C . ASP A 1 285 ? 3.587 7.767 -34.836 1.00 90.38 285 ASP A C 1
ATOM 2284 O O . ASP A 1 285 ? 2.371 7.606 -34.932 1.00 90.38 285 ASP A O 1
ATOM 2288 N N . ASP A 1 286 ? 4.113 8.558 -33.895 1.00 86.81 286 ASP A N 1
ATOM 2289 C CA . ASP A 1 286 ? 3.323 9.293 -32.896 1.00 86.81 286 ASP A CA 1
ATOM 2290 C C . ASP A 1 286 ? 4.026 10.605 -32.507 1.00 86.81 286 ASP A C 1
ATOM 2292 O O . ASP A 1 286 ? 4.677 10.717 -31.466 1.00 86.81 286 ASP A O 1
ATOM 2296 N N . ALA A 1 287 ? 3.880 11.633 -33.347 1.00 80.44 287 ALA A N 1
ATOM 2297 C CA . ALA A 1 287 ? 4.545 12.925 -33.151 1.00 80.44 287 ALA A CA 1
ATOM 2298 C C . ALA A 1 287 ? 4.090 13.686 -31.885 1.00 80.44 287 ALA A C 1
ATOM 2300 O O . ALA A 1 287 ? 4.743 14.642 -31.468 1.00 80.44 287 ALA A O 1
ATOM 2301 N N . ASN A 1 288 ? 2.980 13.270 -31.263 1.00 76.12 288 ASN A N 1
ATOM 2302 C CA . ASN A 1 288 ? 2.451 13.852 -30.028 1.00 76.12 288 ASN A CA 1
ATOM 2303 C C . ASN A 1 288 ? 2.722 12.968 -28.799 1.00 76.12 288 ASN A C 1
ATOM 2305 O O . ASN A 1 288 ? 2.094 13.164 -27.754 1.00 76.12 288 ASN A O 1
ATOM 2309 N N . SER A 1 289 ? 3.628 11.990 -28.913 1.00 70.19 289 SER A N 1
ATOM 2310 C CA . SER A 1 289 ? 3.958 11.065 -27.831 1.00 70.19 289 SER A CA 1
ATOM 2311 C C . SER A 1 289 ? 4.587 11.808 -26.649 1.00 70.19 289 SER A C 1
ATOM 2313 O O . SER A 1 289 ? 5.777 12.101 -26.629 1.00 70.19 289 SER A O 1
ATOM 2315 N N . LEU A 1 290 ? 3.770 12.120 -25.644 1.00 69.81 290 LEU A N 1
ATOM 2316 C CA . LEU A 1 290 ? 4.191 12.688 -24.368 1.00 69.81 290 LEU A CA 1
ATOM 2317 C C . LEU A 1 290 ? 3.529 11.900 -23.241 1.00 69.81 290 LEU A C 1
ATOM 2319 O O . LEU A 1 290 ? 2.379 11.474 -23.362 1.00 69.81 290 LEU A O 1
ATOM 2323 N N . MET A 1 291 ? 4.237 11.717 -22.128 1.00 68.19 291 MET A N 1
ATOM 2324 C CA . MET A 1 291 ? 3.632 11.173 -20.917 1.00 68.19 291 MET A CA 1
ATOM 2325 C C . MET A 1 291 ? 2.576 12.158 -20.394 1.00 68.19 291 MET A C 1
ATOM 2327 O O . MET A 1 291 ? 2.905 13.259 -19.962 1.00 68.19 291 MET A O 1
ATOM 2331 N N . GLN A 1 292 ? 1.301 11.768 -20.484 1.00 61.12 292 GLN A N 1
ATOM 2332 C CA . GLN A 1 292 ? 0.167 12.649 -20.174 1.00 61.12 292 GLN A CA 1
ATOM 2333 C C . GLN A 1 292 ? -0.270 12.592 -18.709 1.00 61.12 292 GLN A C 1
ATOM 2335 O O . GLN A 1 292 ? -0.913 13.527 -18.242 1.00 61.12 292 GLN A O 1
ATOM 2340 N N . ASP A 1 293 ? 0.063 11.516 -17.990 1.00 64.31 293 ASP A N 1
ATOM 2341 C CA . ASP A 1 293 ? -0.310 11.353 -16.585 1.00 64.31 293 ASP A CA 1
ATOM 2342 C C . ASP A 1 293 ? 0.800 11.905 -15.668 1.00 64.31 293 ASP A C 1
ATOM 2344 O O . ASP A 1 293 ? 1.893 11.325 -15.608 1.00 64.31 293 ASP A O 1
ATOM 2348 N N . PRO A 1 294 ? 0.535 12.995 -14.921 1.00 62.31 294 PRO A N 1
ATOM 2349 C CA . PRO A 1 294 ? 1.514 13.603 -14.029 1.00 62.31 294 PRO A CA 1
ATOM 2350 C C . PRO A 1 294 ? 2.010 12.667 -12.925 1.00 62.31 294 PRO A C 1
ATOM 2352 O O . PRO A 1 294 ? 3.107 12.874 -12.414 1.00 62.31 294 PRO A O 1
ATOM 2355 N N . LYS A 1 295 ? 1.246 11.627 -12.559 1.00 64.31 295 LYS A N 1
ATOM 2356 C CA . LYS A 1 295 ? 1.624 10.675 -11.501 1.00 64.31 295 LYS A CA 1
ATOM 2357 C C . LYS A 1 295 ? 2.834 9.817 -11.873 1.00 64.31 295 LYS A C 1
ATOM 2359 O O . LYS A 1 295 ? 3.499 9.291 -10.983 1.00 64.31 295 LYS A O 1
ATOM 2364 N N . PHE A 1 296 ? 3.126 9.673 -13.166 1.00 65.06 296 PHE A N 1
ATOM 2365 C CA . PHE A 1 296 ? 4.263 8.892 -13.659 1.00 65.06 296 PHE A CA 1
ATOM 2366 C C . PHE A 1 296 ? 5.480 9.750 -14.026 1.00 65.06 296 PHE A C 1
ATOM 2368 O O . PHE A 1 296 ? 6.545 9.195 -14.301 1.00 65.06 296 PHE A O 1
ATOM 2375 N N . LEU A 1 297 ? 5.348 11.081 -13.981 1.00 71.62 297 LEU A N 1
ATOM 2376 C CA . LEU A 1 297 ? 6.434 12.027 -14.226 1.00 71.62 297 LEU A CA 1
ATOM 2377 C C . LEU A 1 297 ? 7.269 12.198 -12.955 1.00 71.62 297 LEU A C 1
ATOM 2379 O O . LEU A 1 297 ? 6.902 12.923 -12.035 1.00 71.62 297 LEU A O 1
ATOM 2383 N N . VAL A 1 298 ? 8.416 11.523 -12.913 1.00 80.88 298 VAL A N 1
ATOM 2384 C CA . VAL A 1 298 ? 9.312 11.512 -11.740 1.00 80.88 298 VAL A CA 1
ATOM 2385 C C . VAL A 1 298 ? 10.666 12.173 -12.008 1.00 80.88 298 VAL A C 1
ATOM 2387 O O . VAL A 1 298 ? 11.587 12.057 -11.201 1.00 80.88 298 VAL A O 1
ATOM 2390 N N . TRP A 1 299 ? 10.805 12.866 -13.140 1.00 88.12 299 TRP A N 1
ATOM 2391 C CA . TRP A 1 299 ? 12.024 13.568 -13.542 1.00 88.12 299 TRP A CA 1
ATOM 2392 C C . TRP A 1 299 ? 11.773 15.060 -13.774 1.00 88.12 299 TRP A C 1
ATOM 2394 O O . TRP A 1 299 ? 10.645 15.511 -13.956 1.00 88.12 299 TRP A O 1
ATOM 2404 N N . SER A 1 300 ? 12.855 15.835 -13.764 1.00 86.62 300 SER A N 1
ATOM 2405 C CA . SER A 1 300 ? 12.850 17.273 -14.028 1.00 86.62 300 SER A CA 1
ATOM 2406 C C . SER A 1 300 ? 14.190 17.691 -14.655 1.00 86.62 300 SER A C 1
ATOM 2408 O O . SER A 1 300 ? 15.208 17.090 -14.295 1.00 86.62 300 SER A O 1
ATOM 2410 N N . PRO A 1 301 ? 14.221 18.685 -15.565 1.00 90.88 301 PRO A N 1
ATOM 2411 C CA . PRO A 1 301 ? 13.055 19.315 -16.192 1.00 90.88 301 PRO A CA 1
ATOM 2412 C C . PRO A 1 301 ? 12.341 18.351 -17.151 1.00 90.88 301 PRO A C 1
ATOM 2414 O O . PRO A 1 301 ? 12.955 17.423 -17.676 1.00 90.88 301 PRO A O 1
ATOM 2417 N N . ILE A 1 302 ? 11.044 18.573 -17.364 1.00 87.12 302 ILE A N 1
ATOM 2418 C CA . ILE A 1 302 ? 10.245 17.826 -18.344 1.00 87.12 302 ILE A CA 1
ATOM 2419 C C . ILE A 1 302 ? 10.348 18.536 -19.696 1.00 87.12 302 ILE A C 1
ATOM 2421 O O . ILE A 1 302 ? 10.159 19.752 -19.777 1.00 87.12 302 ILE A O 1
ATOM 2425 N N . SER A 1 303 ? 10.618 17.777 -20.755 1.00 88.00 303 SER A N 1
ATOM 2426 C CA . SER A 1 303 ? 10.694 18.256 -22.136 1.00 88.00 303 SER A CA 1
ATOM 2427 C C . SER A 1 303 ? 9.655 17.569 -23.019 1.00 88.00 303 SER A C 1
ATOM 2429 O O . SER A 1 303 ? 9.324 16.402 -22.830 1.00 88.00 303 SER A O 1
ATOM 2431 N N . ARG A 1 304 ? 9.187 18.264 -24.064 1.00 86.31 304 ARG A N 1
ATOM 2432 C CA . ARG A 1 304 ? 8.316 17.668 -25.095 1.00 86.31 304 ARG A CA 1
ATOM 2433 C C . ARG A 1 304 ? 9.000 16.575 -25.917 1.00 86.31 304 ARG A C 1
ATOM 2435 O O . ARG A 1 304 ? 8.311 15.829 -26.595 1.00 86.31 304 ARG A O 1
ATOM 2442 N N . THR A 1 305 ? 10.328 16.526 -25.894 1.00 90.50 305 THR A N 1
ATOM 2443 C CA . THR A 1 305 ? 11.128 15.547 -26.642 1.00 90.50 305 THR A CA 1
ATOM 2444 C C . THR A 1 305 ? 11.476 14.308 -25.821 1.00 90.50 305 THR A C 1
ATOM 2446 O O . THR A 1 305 ? 12.137 13.404 -26.338 1.00 90.50 305 THR A O 1
ATOM 2449 N N . ASP A 1 306 ? 11.064 14.264 -24.549 1.00 92.81 306 ASP A N 1
ATOM 2450 C CA . ASP A 1 306 ? 11.361 13.167 -23.633 1.00 92.81 306 ASP A CA 1
ATOM 2451 C C . ASP A 1 306 ? 10.849 11.820 -24.150 1.00 92.81 306 ASP A C 1
ATOM 2453 O O . ASP A 1 306 ? 9.875 11.739 -24.896 1.00 92.81 306 ASP A O 1
ATOM 2457 N N . VAL A 1 307 ? 11.534 10.747 -23.753 1.00 93.31 307 VAL A N 1
ATOM 2458 C CA . VAL A 1 307 ? 11.047 9.380 -23.962 1.00 93.31 307 VAL A CA 1
ATOM 2459 C C . VAL A 1 307 ? 9.762 9.222 -23.156 1.00 93.31 307 VAL A C 1
ATOM 2461 O O . VAL A 1 307 ? 9.747 9.525 -21.960 1.00 93.31 307 VAL A O 1
ATOM 2464 N N . SER A 1 308 ? 8.681 8.795 -23.800 1.00 88.19 308 SER A N 1
ATOM 2465 C CA . SER A 1 308 ? 7.335 8.853 -23.231 1.00 88.19 308 SER A CA 1
ATOM 2466 C C . SER A 1 308 ? 6.954 7.584 -22.469 1.00 88.19 308 SER A C 1
ATOM 2468 O O . SER A 1 308 ? 6.104 7.649 -21.577 1.00 88.19 308 SER A O 1
ATOM 2470 N N . TRP A 1 309 ? 7.558 6.433 -22.798 1.00 88.56 309 TRP A N 1
ATOM 2471 C CA . TRP A 1 309 ? 7.321 5.153 -22.122 1.00 88.56 309 TRP A CA 1
ATOM 2472 C C . TRP A 1 309 ? 8.368 4.077 -22.465 1.00 88.56 309 TRP A C 1
ATOM 2474 O O . TRP A 1 309 ? 9.188 4.239 -23.366 1.00 88.56 309 TRP A O 1
ATOM 2484 N N . ASN A 1 310 ? 8.276 2.926 -21.790 1.00 87.38 310 ASN A N 1
ATOM 2485 C CA . ASN A 1 310 ? 9.020 1.712 -22.136 1.00 87.38 310 ASN A CA 1
ATOM 2486 C C . ASN A 1 310 ? 8.755 1.263 -23.586 1.00 87.38 310 ASN A C 1
ATOM 2488 O O . ASN A 1 310 ? 7.627 1.365 -24.068 1.00 87.38 310 ASN A O 1
ATOM 2492 N N . PHE A 1 311 ? 9.785 0.696 -24.227 1.00 91.19 311 PHE A N 1
ATOM 2493 C CA . PHE A 1 311 ? 9.782 0.211 -25.619 1.00 91.19 311 PHE A CA 1
ATOM 2494 C C . PHE A 1 311 ? 9.583 1.281 -26.695 1.00 91.19 311 PHE A C 1
ATOM 2496 O O . PHE A 1 311 ? 9.172 0.976 -27.812 1.00 91.19 311 PHE A O 1
ATOM 2503 N N . GLU A 1 312 ? 9.940 2.522 -26.395 1.00 94.06 312 GLU A N 1
ATOM 2504 C CA . GLU A 1 312 ? 10.290 3.488 -27.427 1.00 94.06 312 GLU A CA 1
ATOM 2505 C C . GLU A 1 312 ? 11.685 3.162 -27.985 1.00 94.06 312 GLU A C 1
ATOM 2507 O O . GLU A 1 312 ? 12.607 2.863 -27.221 1.00 94.06 312 GLU A O 1
ATOM 2512 N N . LYS A 1 313 ? 11.841 3.154 -29.313 1.00 96.31 313 LYS A N 1
ATOM 2513 C CA . LYS A 1 313 ? 13.048 2.642 -29.981 1.00 96.31 313 LYS A CA 1
ATOM 2514 C C . LYS A 1 313 ? 13.687 3.698 -30.866 1.00 96.31 313 LYS A C 1
ATOM 2516 O O . LYS A 1 313 ? 13.000 4.470 -31.525 1.00 96.31 313 LYS A O 1
ATOM 2521 N N . PHE A 1 314 ? 15.011 3.664 -30.939 1.00 98.00 314 PHE A N 1
ATOM 2522 C CA . PHE A 1 314 ? 15.799 4.465 -31.867 1.00 98.00 314 PHE A CA 1
ATOM 2523 C C . PHE A 1 314 ? 16.563 3.517 -32.783 1.00 98.00 314 PHE A C 1
ATOM 2525 O O . PHE A 1 314 ? 17.322 2.672 -32.309 1.00 98.00 314 PHE A O 1
ATOM 2532 N N . LEU A 1 315 ? 16.362 3.652 -34.089 1.00 97.81 315 LEU A N 1
ATOM 2533 C CA . LEU A 1 315 ? 17.169 2.968 -35.087 1.00 97.81 315 LEU A CA 1
ATOM 2534 C C . LEU A 1 315 ? 18.306 3.896 -35.500 1.00 97.81 315 LEU A C 1
ATOM 2536 O O . LEU A 1 315 ? 18.074 5.028 -35.927 1.00 97.81 315 LEU A O 1
ATOM 2540 N N . VAL A 1 316 ? 19.531 3.405 -35.359 1.00 97.25 316 VAL A N 1
ATOM 2541 C CA . VAL A 1 316 ? 20.762 4.126 -35.684 1.00 97.25 316 VAL A CA 1
ATOM 2542 C C . VAL A 1 316 ? 21.413 3.445 -36.881 1.00 97.25 316 VAL A C 1
ATOM 2544 O O . VAL A 1 316 ? 21.463 2.216 -36.958 1.00 97.25 316 VAL A O 1
ATOM 2547 N N . GLY A 1 317 ? 21.859 4.245 -37.844 1.00 95.06 317 GLY A N 1
ATOM 2548 C CA . GLY A 1 317 ? 22.552 3.767 -39.028 1.00 95.06 317 GLY A CA 1
ATOM 2549 C C . GLY A 1 317 ? 23.963 3.243 -38.719 1.00 95.06 317 GLY A C 1
ATOM 2550 O O . GLY A 1 317 ? 24.514 3.524 -37.657 1.00 95.06 317 GLY A O 1
ATOM 2551 N N . PRO A 1 318 ? 24.586 2.512 -39.659 1.00 89.31 318 PRO A N 1
ATOM 2552 C CA . PRO A 1 318 ? 25.915 1.913 -39.475 1.00 89.31 318 PRO A CA 1
ATOM 2553 C C . PRO A 1 318 ? 27.037 2.915 -39.170 1.00 89.31 318 PRO A C 1
ATOM 2555 O O . PRO A 1 318 ? 27.969 2.580 -38.448 1.00 89.31 318 PRO A O 1
ATOM 2558 N N . GLU A 1 319 ? 26.906 4.154 -39.648 1.00 88.81 319 GLU A N 1
ATOM 2559 C CA . GLU A 1 319 ? 27.848 5.254 -39.382 1.00 88.81 319 GLU A CA 1
ATOM 2560 C C . GLU A 1 319 ? 27.615 5.945 -38.024 1.00 88.81 319 GLU A C 1
ATOM 2562 O O . GLU A 1 319 ? 28.232 6.962 -37.724 1.00 88.81 319 GLU A O 1
ATOM 2567 N N . GLY A 1 320 ? 26.694 5.432 -37.202 1.00 88.94 320 GLY A N 1
ATOM 2568 C CA . GLY A 1 320 ? 26.323 6.029 -35.915 1.00 88.94 320 GLY A CA 1
ATOM 2569 C C . GLY A 1 320 ? 25.287 7.155 -36.008 1.00 88.94 320 GLY A C 1
ATOM 2570 O O . GLY A 1 320 ? 24.878 7.685 -34.977 1.00 88.94 320 GLY A O 1
ATOM 2571 N N . GLU A 1 321 ? 24.820 7.491 -37.212 1.00 92.88 321 GLU A N 1
ATOM 2572 C CA . GLU A 1 321 ? 23.817 8.539 -37.427 1.00 92.88 321 GLU A CA 1
ATOM 2573 C C . GLU A 1 321 ? 22.396 8.055 -37.077 1.00 92.88 321 GLU A C 1
ATOM 2575 O O . GLU A 1 321 ? 21.950 7.028 -37.605 1.00 92.88 321 GLU A O 1
ATOM 2580 N N . PRO A 1 322 ? 21.643 8.766 -36.215 1.00 97.06 322 PRO A N 1
ATOM 2581 C CA . PRO A 1 322 ? 20.261 8.415 -35.895 1.00 97.06 322 PRO A CA 1
ATOM 2582 C C . PRO A 1 322 ? 19.369 8.456 -37.142 1.00 97.06 322 PRO A C 1
ATOM 2584 O O . PRO A 1 322 ? 19.329 9.455 -37.855 1.00 97.06 322 PRO A O 1
ATOM 2587 N N . PHE A 1 323 ? 18.646 7.367 -37.408 1.00 96.88 323 PHE A N 1
ATOM 2588 C CA . PHE A 1 323 ? 17.820 7.225 -38.607 1.00 96.88 323 PHE A CA 1
ATOM 2589 C C . PHE A 1 323 ? 16.339 7.487 -38.336 1.00 96.88 323 PHE A C 1
ATOM 2591 O O . PHE A 1 323 ? 15.717 8.257 -39.063 1.00 96.88 323 PHE A O 1
ATOM 2598 N N . LYS A 1 324 ? 15.763 6.828 -37.321 1.00 97.75 324 LYS A N 1
ATOM 2599 C CA . LYS A 1 324 ? 14.330 6.938 -37.010 1.00 97.75 324 LYS A CA 1
ATOM 2600 C C . LYS A 1 324 ? 14.026 6.610 -35.549 1.00 97.75 324 LYS A C 1
ATOM 2602 O O . LYS A 1 324 ? 14.701 5.765 -34.957 1.00 97.75 324 LYS A O 1
ATOM 2607 N N . ARG A 1 325 ? 13.007 7.260 -34.981 1.00 97.62 325 ARG A N 1
ATOM 2608 C CA . ARG A 1 325 ? 12.477 7.003 -33.634 1.00 97.62 325 ARG A CA 1
ATOM 2609 C C . ARG A 1 325 ? 11.061 6.438 -33.741 1.00 97.62 325 ARG A C 1
ATOM 2611 O O . ARG A 1 325 ? 10.259 6.947 -34.513 1.00 97.62 325 ARG A O 1
ATOM 2618 N N . TYR A 1 326 ? 10.761 5.408 -32.958 1.00 96.88 326 TYR A N 1
ATOM 2619 C CA . TYR A 1 326 ? 9.481 4.697 -32.974 1.00 96.88 326 TYR A CA 1
ATOM 2620 C C . TYR A 1 326 ? 8.868 4.691 -31.584 1.00 96.88 326 TYR A C 1
ATOM 2622 O O . TYR A 1 326 ? 9.566 4.405 -30.608 1.00 96.88 326 TYR A O 1
ATOM 2630 N N . SER A 1 327 ? 7.572 4.970 -31.492 1.00 93.00 327 SER A N 1
ATOM 2631 C CA . SER A 1 327 ? 6.841 5.029 -30.234 1.00 93.00 327 SER A CA 1
ATOM 2632 C C . SER A 1 327 ? 6.650 3.633 -29.637 1.00 93.00 327 SER A C 1
ATOM 2634 O O . SER A 1 327 ? 6.799 2.608 -30.304 1.00 93.00 327 SER A O 1
ATOM 2636 N N . LYS A 1 328 ? 6.228 3.578 -28.371 1.00 87.56 328 LYS A N 1
ATOM 2637 C CA . LYS A 1 328 ? 5.843 2.322 -27.704 1.00 87.56 328 LYS A CA 1
ATOM 2638 C C . LYS A 1 328 ? 4.721 1.539 -28.403 1.00 87.56 328 LYS A C 1
ATOM 2640 O O . LYS A 1 328 ? 4.528 0.367 -28.093 1.00 87.56 328 LYS A O 1
ATOM 2645 N N . LYS A 1 329 ? 3.930 2.188 -29.265 1.00 87.56 329 LYS A N 1
ATOM 2646 C CA . LYS A 1 329 ? 2.810 1.555 -29.976 1.00 87.56 329 LYS A CA 1
ATOM 2647 C C . LYS A 1 329 ? 3.279 0.844 -31.242 1.00 87.56 329 LYS A C 1
ATOM 2649 O O . LYS A 1 329 ? 2.607 -0.083 -31.677 1.00 87.56 329 LYS A O 1
ATOM 2654 N N . PHE A 1 330 ? 4.420 1.252 -31.800 1.00 91.12 330 PHE A N 1
ATOM 2655 C CA . PHE A 1 330 ? 4.973 0.657 -33.006 1.00 91.12 330 PHE A CA 1
ATOM 2656 C C . PHE A 1 330 ? 5.472 -0.773 -32.717 1.00 91.12 330 PHE A C 1
ATOM 2658 O O . PHE A 1 330 ? 6.350 -0.940 -31.853 1.00 91.12 330 PHE A O 1
ATOM 2665 N N . PRO A 1 331 ? 4.939 -1.805 -33.402 1.00 91.81 331 PRO A N 1
ATOM 2666 C CA . PRO A 1 331 ? 5.426 -3.175 -33.266 1.00 91.81 331 PRO A CA 1
ATOM 2667 C C . PRO A 1 331 ? 6.922 -3.248 -33.576 1.00 91.81 331 PRO A C 1
ATOM 2669 O O . PRO A 1 331 ? 7.397 -2.664 -34.549 1.00 91.81 331 PRO A O 1
ATOM 2672 N N . THR A 1 332 ? 7.698 -3.940 -32.742 1.00 95.31 332 THR A N 1
ATOM 2673 C CA . THR A 1 332 ? 9.154 -3.987 -32.922 1.00 95.31 332 THR A CA 1
ATOM 2674 C C . THR A 1 332 ? 9.516 -4.683 -34.225 1.00 95.31 332 THR A C 1
ATOM 2676 O O . THR A 1 332 ? 10.415 -4.223 -34.929 1.00 95.31 332 THR A O 1
ATOM 2679 N N . ILE A 1 333 ? 8.823 -5.770 -34.566 1.00 94.81 333 ILE A N 1
ATOM 2680 C CA . ILE A 1 333 ? 9.110 -6.544 -35.778 1.00 94.81 333 ILE A CA 1
ATOM 2681 C C . ILE A 1 333 ? 8.974 -5.704 -37.059 1.00 94.81 333 ILE A C 1
ATOM 2683 O O . ILE A 1 333 ? 9.747 -5.892 -38.001 1.00 94.81 333 ILE A O 1
ATOM 2687 N N . ASP A 1 334 ? 8.095 -4.698 -37.053 1.00 96.06 334 ASP A N 1
ATOM 2688 C CA . ASP A 1 334 ? 7.839 -3.803 -38.186 1.00 96.06 334 ASP A CA 1
ATOM 2689 C C . ASP A 1 334 ? 8.951 -2.766 -38.413 1.00 96.06 334 ASP A C 1
ATOM 2691 O O . ASP A 1 334 ? 8.907 -2.002 -39.376 1.00 96.06 334 ASP A O 1
ATOM 2695 N N . ILE A 1 335 ? 9.993 -2.750 -37.573 1.00 97.19 335 ILE A N 1
ATOM 2696 C CA . ILE A 1 335 ? 11.225 -1.977 -37.810 1.00 97.19 335 ILE A CA 1
ATOM 2697 C C . ILE A 1 335 ? 12.079 -2.644 -38.907 1.00 97.19 335 ILE A C 1
ATOM 2699 O O . ILE A 1 335 ? 12.928 -2.002 -39.534 1.00 97.19 335 ILE A O 1
ATOM 2703 N N . GLU A 1 336 ? 11.853 -3.932 -39.187 1.00 96.62 336 GLU A N 1
ATOM 2704 C CA . GLU A 1 336 ? 12.626 -4.718 -40.148 1.00 96.62 336 GLU A CA 1
ATOM 2705 C C . GLU A 1 336 ? 12.802 -4.072 -41.539 1.00 96.62 336 GLU A C 1
ATOM 2707 O O . GLU A 1 336 ? 13.932 -4.075 -42.036 1.00 96.62 336 GLU A O 1
ATOM 2712 N N . PRO A 1 337 ? 11.776 -3.500 -42.197 1.00 96.38 337 PRO A N 1
ATOM 2713 C CA . PRO A 1 337 ? 11.947 -2.869 -43.504 1.00 96.38 337 PRO A CA 1
ATOM 2714 C C . PRO A 1 337 ? 12.986 -1.738 -43.492 1.00 96.38 337 PRO A C 1
ATOM 2716 O O . PRO A 1 337 ? 13.787 -1.623 -44.426 1.00 96.38 337 PRO A O 1
ATOM 2719 N N . ASP A 1 338 ? 13.022 -0.946 -42.418 1.00 97.12 338 ASP A N 1
ATOM 2720 C CA . ASP A 1 338 ? 13.991 0.134 -42.239 1.00 97.12 338 ASP A CA 1
ATOM 2721 C C . ASP A 1 338 ? 15.392 -0.414 -41.901 1.00 97.12 338 ASP A C 1
ATOM 2723 O O . ASP A 1 338 ? 16.388 0.081 -42.438 1.00 97.12 338 ASP A O 1
ATOM 2727 N N . ILE A 1 339 ? 15.490 -1.511 -41.136 1.00 96.12 339 ILE A N 1
ATOM 2728 C CA . ILE A 1 339 ? 16.753 -2.253 -40.946 1.00 96.12 339 ILE A CA 1
ATOM 2729 C C . ILE A 1 339 ? 17.291 -2.740 -42.297 1.00 96.12 339 ILE A C 1
ATOM 2731 O O . ILE A 1 339 ? 18.436 -2.463 -42.650 1.00 96.12 339 ILE A O 1
ATOM 2735 N N . VAL A 1 340 ? 16.468 -3.420 -43.099 1.00 94.38 340 VAL A N 1
ATOM 2736 C CA . VAL A 1 340 ? 16.854 -3.926 -44.426 1.00 94.38 340 VAL A CA 1
ATOM 2737 C C . VAL A 1 340 ? 17.297 -2.785 -45.339 1.00 94.38 340 VAL A C 1
ATOM 2739 O O . VAL A 1 340 ? 18.257 -2.943 -46.097 1.00 94.38 340 VAL A O 1
ATOM 2742 N N . ARG A 1 341 ? 16.632 -1.628 -45.270 1.00 94.06 341 ARG A N 1
ATOM 2743 C CA . ARG A 1 341 ? 17.016 -0.431 -46.022 1.00 94.06 341 ARG A CA 1
ATOM 2744 C C . ARG A 1 341 ? 18.416 0.045 -45.635 1.00 94.06 341 ARG A C 1
ATOM 2746 O O . ARG A 1 341 ? 19.256 0.194 -46.520 1.00 94.06 341 ARG A O 1
ATOM 2753 N N . LEU A 1 342 ? 18.697 0.219 -44.345 1.00 93.38 342 LEU A N 1
ATOM 2754 C CA . LEU A 1 342 ? 20.016 0.641 -43.854 1.00 93.38 342 LEU A CA 1
ATOM 2755 C C . LEU A 1 342 ? 21.117 -0.383 -44.173 1.00 93.38 342 LEU A C 1
ATOM 2757 O O . LEU A 1 342 ? 22.223 -0.021 -44.577 1.00 93.38 342 LEU A O 1
ATOM 2761 N N . LEU A 1 343 ? 20.792 -1.674 -44.100 1.00 89.06 343 LEU A N 1
ATOM 2762 C CA . LEU A 1 343 ? 21.688 -2.772 -44.469 1.00 89.06 343 LEU A CA 1
ATOM 2763 C C . LEU A 1 343 ? 21.935 -2.903 -45.983 1.00 89.06 343 LEU A C 1
ATOM 2765 O O . LEU A 1 343 ? 22.834 -3.638 -46.395 1.00 89.06 343 LEU A O 1
ATOM 2769 N N . ARG A 1 344 ? 21.129 -2.254 -46.830 1.00 83.44 344 ARG A N 1
ATOM 2770 C CA . ARG A 1 344 ? 21.343 -2.182 -48.288 1.00 83.44 344 ARG A CA 1
ATOM 2771 C C . ARG A 1 344 ? 22.091 -0.922 -48.704 1.00 83.44 344 ARG A C 1
ATOM 2773 O O . ARG A 1 344 ? 22.778 -0.954 -49.722 1.00 83.44 344 ARG A O 1
ATOM 2780 N N . LEU A 1 345 ? 21.949 0.161 -47.940 1.00 61.22 345 LEU A N 1
ATOM 2781 C CA . LEU A 1 345 ? 22.724 1.391 -48.123 1.00 61.22 345 LEU A CA 1
ATOM 2782 C C . LEU A 1 345 ? 24.212 1.181 -47.796 1.00 61.22 345 LEU A C 1
ATOM 2784 O O . LEU A 1 345 ? 25.052 1.877 -48.350 1.00 61.22 345 LEU A O 1
ATOM 2788 N N . THR A 1 346 ? 24.544 0.153 -47.012 1.00 59.12 346 THR A N 1
ATOM 2789 C CA . THR A 1 346 ? 25.913 -0.348 -46.781 1.00 59.12 346 THR A CA 1
ATOM 2790 C C . THR A 1 346 ? 26.451 -1.191 -47.945 1.00 59.12 346 THR A C 1
ATOM 2792 O O . THR A 1 346 ? 26.980 -2.288 -47.756 1.00 59.12 346 THR A O 1
ATOM 2795 N N . LYS A 1 347 ? 26.300 -0.711 -49.188 1.00 44.78 347 LYS A N 1
ATOM 2796 C CA . LYS A 1 347 ? 27.013 -1.303 -50.327 1.00 44.78 347 LYS A CA 1
ATOM 2797 C C . LYS A 1 347 ? 28.447 -0.766 -50.381 1.00 44.78 347 LYS A C 1
ATOM 2799 O O . LYS A 1 347 ? 28.654 0.373 -50.792 1.00 44.78 347 LYS A O 1
ATOM 2804 N N . THR A 1 348 ? 29.367 -1.699 -50.114 1.00 45.59 348 THR A N 1
ATOM 2805 C CA . THR A 1 348 ? 30.847 -1.661 -50.165 1.00 45.59 348 THR A CA 1
ATOM 2806 C C . THR A 1 348 ? 31.540 -0.915 -49.043 1.00 45.59 348 THR A C 1
ATOM 2808 O O . THR A 1 348 ? 31.458 0.328 -49.023 1.00 45.59 348 THR A O 1
#

Sequence (348 aa):
MAKQYDVLFRLLLLGDSGVGKTCMMRRFTEGEFDPSHISTIGVDFKMKTLEIDGIKVRVQIWDTAGQERYKTITKQYYRRAQGIVFVYDITNEPSFQHIAKWASDADEYAPDKVQRILVGNKSDEELRRMVTTDQGSKLAQTYEMEFFETSASASSNISESFTRMTELVLRAHKRDADNLLSSLDDYLEKAALEDEGSTTTRDFGELNQLQSKYPHRLVVLGFPCNQFGYQENCSNGEILSSLQHVRPGGGFRPNFTIFEKCDVNGTNTHPVFAYLKDKLPYPDDDANSLMQDPKFLVWSPISRTDVSWNFEKFLVGPEGEPFKRYSKKFPTIDIEPDIVRLLRLTKT

=== Feature glossary ===
Key to the feature types in this record:

Secondary structure (8-state, DSSP). Secondary structure is the local, repeating backbone conformation. DSSP classifies it into eight states by reading the hydrogen-bond network: three helix types (H, G, I), two β types (E, B), two non-regular types (T, S), and unstructured coil (-).

Backbone torsions (φ/ψ). Backbone dihedral angles. Every residue except chain termini has a φ (preceding-C → N → Cα → C) and a ψ (N → Cα → C → next-N). They are reported in degrees following the IUPAC sign convention. Secondary structure is essentially a statement about which (φ, ψ) basin each residue occupies.

Predicted aligned error. Predicted Aligned Error (PAE) is an AlphaFold confidence matrix: entry (i, j) is the expected error in the position of residue j, in ångströms, when the prediction is superimposed on the true structure at residue i. Low PAE within a block of residues means that block is internally rigid and well-predicted; high PAE between two blocks means their relative placement is uncertain even if each block individually is confident.

B-factor. B-factor (Debye–Waller factor) reflects atomic displacement in the crystal lattice. It is an experimental observable (units Å²), not a prediction; low values mean the atom is pinned down, high values mean it moves or is heterogeneous across the crystal.

Secondary structure (3-state, P-SEA). Three-state secondary structure (P-SEA) collapses the eight DSSP classes into helix (a), strand (b), and coil (c). P-SEA assigns these from Cα geometry alone — distances and angles — without requiring backbone oxygens, so it works on any Cα trace.

Sequence. Primary structure: the covalent order of the twenty standard amino acids along the backbone. Two proteins with the same sequence will (almost always) fold to the same structure; two with 30% identity often share a fold but not the details.

pLDDT. pLDDT is the predicted lDDT-Cα score: AlphaFold's confidence that the local environment of each residue (all inter-atomic distances within 15 Å) is correctly placed. It is a per-residue number between 0 and 100, with higher meaning more reliable.

InterPro / GO / CATH / organism. Functional annotations link the protein to curated databases. InterPro entries identify conserved domains and families by matching the sequence against member-database signatures (Pfam, PROSITE, CDD, …). Gene Ontology (GO) terms describe molecular function, biological process, and cellular component in a controlled vocabulary. CATH places the structure in a hierarchical fold classification (Class/Architecture/Topology/Homologous-superfamily). The organism is the source species.

Contact-map, Ramachandran, and PAE plots. Three diagnostic plots accompany the record. The Cα contact map visualizes the tertiary structure as a 2D adjacency matrix (8 Å cutoff, sequence-local contacts suppressed). The Ramachandran plot shows the distribution of backbone (φ, ψ) torsions, with points in the α and β basins reflecting secondary structure content. The PAE plot shows AlphaFold's inter-residue confidence as a color matrix.

mmCIF coordinates. The mmCIF table is the protein's shape written out atom by atom. For each backbone N, Cα, C, and carbonyl O, it records an (x, y, z) coordinate triple in Å plus the residue type, chain letter, and residue number.

Radius of gyration, Cα contacts, bounding box. Three whole-structure scalars: the radius of gyration (RMS distance of Cα from centroid, in Å), the count of Cα–Cα contacts (pairs closer than 8 Å and separated by more than four residues in sequence — i.e. tertiary, not local, contacts), and the bounding-box dimensions. Together they distinguish compact globular folds from extended fibres or disordered chains.

Foldseek 3Di. The Foldseek 3Di string encodes local tertiary geometry as a 20-letter alphabet — one character per residue — derived from the relative positions of nearby Cα atoms. Unlike the amino-acid sequence, 3Di is a direct function of the 3D structure, so two proteins with the same fold have similar 3Di strings even at low sequence identity.

Rendered structure images. Six rendered views show the 3D structure from the faces of a cube — i.e. along ±x, ±y, ±z. Rendering representation is drawn randomly per protein from cartoon (secondary-structure ribbons), sticks (backbone bonds), or molecular surface; coloring is either N→C rainbow (blue at the N-terminus through red at the C-terminus) or one color per chain.

Nearest PDB structures. The Foldseek neighbor list gives the closest experimentally determined structures in the PDB, ranked by structural alignment. TM-score near 1 means near-identical fold; near 0.3 means only rough topology match. This is how one finds what a novel AlphaFold prediction most resembles in the solved-structure universe.

Solvent-accessible surface area. SASA measures how much of the protein is reachable by solvent. It is computed by rolling a water-sized probe over the atomic surface and summing the exposed area (Å²). Per-residue SASA distinguishes core (buried, low SASA) from surface (exposed, high SASA) residues; total SASA is a whole-molecule size measure.